Protein AF-A0A8H2WRU2-F1 (afdb_monomer_lite)

Radius of gyration: 31.78 Å; chains: 1; bounding box: 85×89×91 Å

Organism: NCBI:txid456999

InterPro domains:
  IPR026947 Ubinuclein middle domain [PF14075] (77-303)

Sequence (332 aa):
TPTPPGSHSAQSLPPISTPSNDPGFKPLSSFISDAPSPLDGNTSVGMKRQRTETNGSVETVTAPVGGKKPRKTLVDTEPFSPALEERLNGLHDEIKSYSWENKAKFPPNLKPRLTAVALEALKLGEYNENFFNYLPKIFPYNRFTMLKLTRRLMYKDHSEILKQRGDALLVELKQLVDQGLPDQERLHADAIKLWESKQSSAITKWQEEIQQAQGNHVPQEQLPPKPDLPAPAKRYKWNDAIKENVWQQVCLCNELAALANEAHGFDQNLAQKMSEQSLRKSLYQKIMGVFPEGWLTTNLISREGKSISEMKRKEKKHVDAGEGDDEDEGHA

Secondary structure (DSSP, 8-state):
-PPPPP------PPP---GGG-TT---GGGGTTS----------------------------------------PPPPPPPHHHHHHHHHHHHHHHHS--S-TTS--TTHHHHHHHHHHHHHHHT--SHHHHHHHHHHSSS-HHHHHHHHHHHHHHHHHHHHHHHHHHHHHHHHHHHHHHHHHHHHHHHHHHHHHHHHHHHHHHHHHHHHHHHHHTT--GGGSPPPP-PPPPPP-PPPPHHHHHHHHHHHHHHHHHHHHHHHHHHH-TTTS----HHHHHHHHHHHHHTTSPTTS--HHHHHHHHHHHHHHHHHHHHHHHHHSSS-S-----

Structure (mmCIF, N/CA/C/O backbone):
data_AF-A0A8H2WRU2-F1
#
_entry.id   AF-A0A8H2WRU2-F1
#
loop_
_atom_site.group_PDB
_atom_site.id
_atom_site.type_symbol
_atom_site.label_atom_id
_atom_site.label_alt_id
_atom_site.label_comp_id
_atom_site.label_asym_id
_atom_site.label_entity_id
_atom_site.label_seq_id
_a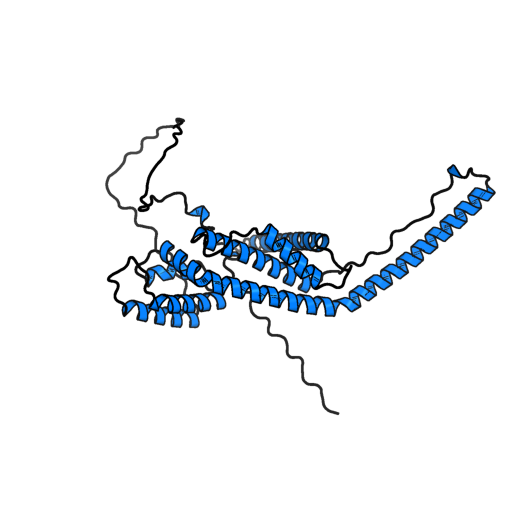tom_site.pdbx_PDB_ins_code
_atom_site.Cartn_x
_atom_site.Cartn_y
_atom_site.Cartn_z
_atom_site.occupancy
_atom_site.B_iso_or_equiv
_atom_site.auth_seq_id
_atom_site.auth_comp_id
_atom_site.auth_asym_id
_atom_site.auth_atom_id
_atom_site.pdbx_PDB_model_num
ATOM 1 N N . THR A 1 1 ? -8.166 -47.228 7.592 1.00 41.34 1 THR A N 1
ATOM 2 C CA . THR A 1 1 ? -7.781 -45.930 8.182 1.00 41.34 1 THR A CA 1
ATOM 3 C C . THR A 1 1 ? -6.623 -45.357 7.389 1.00 41.34 1 THR A C 1
ATOM 5 O O . THR A 1 1 ? -5.516 -45.855 7.545 1.00 41.34 1 THR A O 1
ATOM 8 N N . PRO A 1 2 ? -6.850 -44.391 6.483 1.00 37.84 2 PRO A N 1
ATOM 9 C CA . PRO A 1 2 ? -5.766 -43.694 5.808 1.00 37.84 2 PRO A CA 1
ATOM 10 C C . PRO A 1 2 ? -5.475 -42.342 6.479 1.00 37.84 2 PRO A C 1
ATOM 12 O O . PRO A 1 2 ? -6.379 -41.592 6.839 1.00 37.84 2 PRO A O 1
ATOM 15 N N . THR A 1 3 ? -4.185 -42.091 6.665 1.00 40.81 3 THR A N 1
ATOM 16 C CA . THR A 1 3 ? -3.521 -40.900 7.212 1.00 40.81 3 THR A CA 1
ATOM 17 C C . THR A 1 3 ? -3.780 -39.652 6.348 1.00 40.81 3 THR A C 1
ATOM 19 O O . THR A 1 3 ? -3.866 -39.793 5.126 1.00 40.81 3 THR A O 1
ATOM 22 N N . PRO A 1 4 ? -3.885 -38.433 6.919 1.00 41.41 4 PRO A N 1
ATOM 23 C CA . PRO A 1 4 ? -4.111 -37.223 6.129 1.00 41.41 4 PRO A CA 1
ATOM 24 C C . PRO A 1 4 ? -2.818 -36.743 5.441 1.00 41.41 4 PRO A C 1
ATOM 26 O O . PRO A 1 4 ? -1.731 -36.926 5.998 1.00 41.41 4 PRO A O 1
ATOM 29 N N . PRO A 1 5 ? -2.903 -36.104 4.257 1.00 39.81 5 PRO A N 1
ATOM 30 C CA . PRO A 1 5 ? -1.754 -35.474 3.624 1.00 39.81 5 PRO A CA 1
ATOM 31 C C . PRO A 1 5 ? -1.405 -34.157 4.327 1.00 39.81 5 PRO A C 1
ATOM 33 O O . PRO A 1 5 ? -2.274 -33.400 4.762 1.00 39.81 5 PRO A O 1
ATOM 36 N N . GLY A 1 6 ? -0.099 -33.931 4.455 1.00 31.45 6 GLY A N 1
ATOM 37 C CA . GLY A 1 6 ? 0.505 -32.838 5.200 1.00 31.45 6 GLY A CA 1
ATOM 38 C C . GLY A 1 6 ? 0.214 -31.448 4.638 1.00 31.45 6 GLY A C 1
ATOM 39 O O . GLY A 1 6 ? 0.071 -31.234 3.437 1.00 31.45 6 GLY A O 1
ATOM 40 N N . SER A 1 7 ? 0.172 -30.507 5.577 1.00 33.53 7 SER A N 1
ATOM 41 C CA . SER A 1 7 ? 0.155 -29.061 5.391 1.00 33.53 7 SER A CA 1
ATOM 42 C C . SER A 1 7 ? 1.243 -28.606 4.415 1.00 33.53 7 SER A C 1
ATOM 44 O O . SER A 1 7 ? 2.430 -28.634 4.740 1.00 33.53 7 SER A O 1
ATOM 46 N N . HIS A 1 8 ? 0.837 -28.134 3.238 1.00 32.53 8 HIS A N 1
ATOM 47 C CA . HIS A 1 8 ? 1.704 -27.338 2.380 1.00 32.53 8 HIS A CA 1
ATOM 48 C C . HIS A 1 8 ? 1.862 -25.954 3.011 1.00 32.53 8 HIS A C 1
ATOM 50 O O . HIS A 1 8 ? 0.956 -25.124 2.959 1.00 32.53 8 HIS A O 1
ATOM 56 N N . SER A 1 9 ? 3.019 -25.722 3.628 1.00 33.50 9 SER A N 1
ATOM 57 C CA . SER A 1 9 ? 3.469 -24.393 4.027 1.00 33.50 9 SER A CA 1
ATOM 58 C C . SER A 1 9 ? 3.467 -23.478 2.804 1.00 33.50 9 SER A C 1
ATOM 60 O O . SER A 1 9 ? 4.176 -23.735 1.829 1.00 33.50 9 SER A O 1
ATOM 62 N N . ALA A 1 10 ? 2.655 -22.424 2.853 1.00 31.70 10 ALA A N 1
ATOM 63 C CA . ALA A 1 10 ? 2.687 -21.343 1.883 1.00 31.70 10 ALA A CA 1
ATOM 64 C C . ALA A 1 10 ? 4.106 -20.757 1.857 1.00 31.70 10 ALA A C 1
ATOM 66 O O . ALA A 1 10 ? 4.595 -20.235 2.860 1.00 31.70 10 ALA A O 1
ATOM 67 N N . GLN A 1 11 ? 4.787 -20.894 0.720 1.00 31.22 11 GLN A N 1
ATOM 68 C CA . GLN A 1 11 ? 6.062 -20.233 0.485 1.00 31.22 11 GLN A CA 1
ATOM 69 C C . GLN A 1 11 ? 5.816 -18.723 0.487 1.00 31.22 11 GLN A C 1
ATOM 71 O O . GLN A 1 11 ? 5.161 -18.190 -0.407 1.00 31.22 11 GLN A O 1
ATOM 76 N N . SER A 1 12 ? 6.319 -18.045 1.518 1.00 31.12 12 SER A N 1
ATOM 77 C CA . SER A 1 12 ? 6.404 -16.589 1.548 1.00 31.12 12 SER A CA 1
ATOM 78 C C . SER A 1 12 ? 7.335 -16.146 0.426 1.00 31.12 12 SER A C 1
ATOM 80 O O . SER A 1 12 ? 8.534 -16.416 0.468 1.00 31.12 12 SER A O 1
ATOM 82 N N . LEU A 1 13 ? 6.784 -15.470 -0.580 1.00 33.00 13 LEU A N 1
ATOM 83 C CA . LEU A 1 13 ? 7.580 -14.735 -1.556 1.00 33.00 13 LEU A CA 1
ATOM 84 C C . LEU A 1 13 ? 8.375 -13.622 -0.841 1.00 33.00 13 LEU A C 1
ATOM 86 O O . LEU A 1 13 ? 7.881 -13.068 0.148 1.00 33.00 13 LEU A O 1
ATOM 90 N N . PRO A 1 14 ? 9.595 -13.300 -1.307 1.00 33.91 14 PRO A N 1
ATOM 91 C CA . PRO A 1 14 ? 10.396 -12.229 -0.727 1.00 33.91 14 PRO A CA 1
ATOM 92 C C . PRO A 1 14 ? 9.701 -10.865 -0.886 1.00 33.91 14 PRO A C 1
ATOM 94 O O . PRO A 1 14 ? 8.915 -10.675 -1.823 1.00 33.91 14 PRO A O 1
ATOM 97 N N . PRO A 1 15 ? 9.979 -9.896 0.008 1.00 40.34 15 PRO A N 1
ATOM 98 C CA . PRO A 1 15 ? 9.515 -8.527 -0.168 1.00 40.34 15 PRO A CA 1
ATOM 99 C C . PRO A 1 15 ? 10.042 -7.981 -1.498 1.00 40.34 15 PRO A C 1
ATOM 101 O O . PRO A 1 15 ? 11.222 -8.115 -1.808 1.00 40.34 15 PRO A O 1
ATOM 104 N N . ILE A 1 16 ? 9.160 -7.365 -2.289 1.00 38.09 16 ILE A N 1
ATOM 105 C CA . ILE A 1 16 ? 9.561 -6.622 -3.487 1.00 38.09 16 ILE A CA 1
ATOM 106 C C . ILE A 1 16 ? 10.513 -5.517 -3.015 1.00 38.09 16 ILE A C 1
ATOM 108 O O . ILE A 1 16 ? 10.101 -4.630 -2.263 1.00 38.09 16 ILE A O 1
ATOM 112 N N . SER A 1 17 ? 11.785 -5.578 -3.416 1.00 35.16 17 SER A N 1
ATOM 113 C CA . SER A 1 17 ? 12.734 -4.487 -3.191 1.00 35.16 17 SER A CA 1
ATOM 114 C C . SER A 1 17 ? 12.298 -3.298 -4.039 1.00 35.16 17 SER A C 1
ATOM 116 O O . SER A 1 17 ? 12.575 -3.212 -5.233 1.00 35.16 17 SER A O 1
ATOM 118 N N . THR A 1 18 ? 11.544 -2.398 -3.420 1.00 42.22 18 THR A N 1
ATOM 119 C CA . THR A 1 18 ? 11.108 -1.145 -4.036 1.00 42.22 18 THR A CA 1
ATOM 120 C C . THR A 1 18 ? 12.162 -0.061 -3.796 1.00 42.22 18 THR A C 1
ATOM 122 O O . THR A 1 18 ? 12.691 0.022 -2.681 1.00 42.22 18 THR A O 1
ATOM 125 N N . PRO A 1 19 ? 12.409 0.843 -4.759 1.00 41.00 19 PRO A N 1
ATOM 126 C CA . PRO A 1 19 ? 13.386 1.930 -4.638 1.00 41.00 19 PRO A CA 1
ATOM 127 C C . PRO A 1 19 ? 13.117 2.900 -3.472 1.00 41.00 19 PRO A C 1
ATOM 129 O O . PRO A 1 19 ? 13.990 3.677 -3.107 1.00 41.00 19 PRO A O 1
ATOM 132 N N . SER A 1 20 ? 11.929 2.860 -2.855 1.00 36.62 20 SER A N 1
ATOM 133 C CA . SER A 1 20 ? 11.589 3.695 -1.695 1.00 36.62 20 SER A CA 1
ATOM 134 C C . SER A 1 20 ? 12.215 3.233 -0.368 1.00 36.62 20 SER A C 1
ATOM 136 O O . SER A 1 20 ? 12.178 4.001 0.595 1.00 36.62 20 SER A O 1
ATOM 138 N N . ASN A 1 21 ? 12.752 2.011 -0.291 1.00 37.44 21 ASN A N 1
ATOM 139 C CA . ASN A 1 21 ? 13.417 1.487 0.911 1.00 37.44 21 ASN A CA 1
ATOM 140 C C . ASN A 1 21 ? 14.948 1.622 0.868 1.00 37.44 21 ASN A C 1
ATOM 142 O O . ASN A 1 21 ? 15.603 1.298 1.855 1.00 37.44 21 ASN A O 1
ATOM 146 N N . ASP A 1 22 ? 15.508 2.125 -0.235 1.00 38.97 22 ASP A N 1
ATOM 147 C CA . ASP A 1 22 ? 16.943 2.353 -0.385 1.00 38.97 22 ASP A CA 1
ATOM 148 C C . ASP A 1 22 ? 17.336 3.702 0.265 1.00 38.97 22 ASP A C 1
ATOM 150 O O . ASP A 1 22 ? 16.839 4.754 -0.160 1.00 38.97 22 ASP A O 1
ATOM 154 N N . PRO A 1 23 ? 18.206 3.718 1.297 1.00 35.00 23 PRO A N 1
ATOM 155 C CA . PRO A 1 23 ? 18.674 4.949 1.938 1.00 35.00 23 PRO A CA 1
ATOM 156 C C . PRO A 1 23 ? 19.433 5.894 0.983 1.00 35.00 23 PRO A C 1
ATOM 158 O O . PRO A 1 23 ? 19.606 7.070 1.311 1.00 35.00 23 PRO A O 1
ATOM 161 N N . GLY A 1 24 ? 19.844 5.423 -0.202 1.00 35.41 24 GLY A N 1
ATOM 162 C CA . GLY A 1 24 ? 20.491 6.211 -1.251 1.00 35.41 24 GLY A CA 1
ATOM 163 C C . GLY A 1 24 ? 19.548 6.883 -2.258 1.00 35.41 24 GLY A C 1
ATOM 164 O O . GLY A 1 24 ? 20.000 7.745 -3.015 1.00 35.41 24 GLY A O 1
ATOM 165 N N . PHE A 1 25 ? 18.251 6.550 -2.278 1.00 39.97 25 PHE A N 1
ATOM 166 C CA . PHE A 1 25 ? 17.338 7.011 -3.329 1.00 39.97 25 PHE A CA 1
ATOM 167 C C . PHE A 1 25 ? 16.958 8.489 -3.164 1.00 39.97 25 PHE A C 1
ATOM 169 O O . PHE A 1 25 ? 16.160 8.868 -2.300 1.00 39.97 25 PHE A O 1
ATOM 176 N N . LYS A 1 26 ? 17.508 9.356 -4.021 1.00 40.78 26 LYS A N 1
ATOM 177 C CA . LYS A 1 26 ? 17.207 10.796 -3.993 1.00 40.78 26 LYS A CA 1
ATOM 178 C C . LYS A 1 26 ? 16.063 11.146 -4.953 1.00 40.78 26 LYS A C 1
ATOM 180 O O . LYS A 1 26 ? 16.155 10.844 -6.146 1.00 40.78 26 LYS A O 1
ATOM 185 N N . PRO A 1 27 ? 15.003 11.841 -4.492 1.00 43.25 27 PRO A N 1
ATOM 186 C CA . PRO A 1 27 ? 13.984 12.368 -5.390 1.00 43.25 27 PRO A CA 1
ATOM 187 C C . PRO A 1 27 ? 14.602 13.400 -6.341 1.00 43.25 27 PRO A C 1
ATOM 189 O O . PRO A 1 27 ? 15.470 14.183 -5.955 1.00 43.25 27 PRO A O 1
ATOM 192 N N . LEU A 1 28 ? 14.118 13.438 -7.588 1.00 43.38 28 LEU A N 1
ATOM 193 C CA . LEU A 1 28 ? 14.655 14.272 -8.675 1.00 43.38 28 LEU A CA 1
ATOM 194 C C . LEU A 1 28 ? 14.755 15.775 -8.322 1.00 43.38 28 LEU A C 1
ATOM 196 O O . LEU A 1 28 ? 15.528 16.500 -8.946 1.00 43.38 28 LEU A O 1
ATOM 200 N N . SER A 1 29 ? 14.032 16.243 -7.295 1.00 39.12 29 SER A N 1
ATOM 201 C CA . SER A 1 29 ? 14.137 17.602 -6.747 1.00 39.12 29 SER A CA 1
ATOM 202 C C . SER A 1 29 ? 15.550 17.978 -6.286 1.00 39.12 29 SER A C 1
ATOM 204 O O . SER A 1 29 ? 15.860 19.164 -6.235 1.00 39.12 29 SER A O 1
ATOM 206 N N . SER A 1 30 ? 16.426 17.011 -5.988 1.00 35.41 30 SER A N 1
ATOM 207 C CA . SER A 1 30 ? 17.811 17.273 -5.576 1.00 35.41 30 SER A CA 1
ATOM 208 C C . SER A 1 30 ? 18.772 17.613 -6.724 1.00 35.41 30 SER A C 1
ATOM 210 O O . SER A 1 30 ? 19.907 17.991 -6.456 1.00 35.41 30 SER A O 1
ATOM 212 N N . PHE A 1 31 ? 18.360 17.462 -7.990 1.00 39.00 31 PHE A N 1
ATOM 213 C CA . PHE A 1 31 ? 19.236 17.629 -9.163 1.00 39.00 31 PHE A CA 1
ATOM 214 C C . PHE A 1 31 ? 18.946 18.884 -10.007 1.00 39.00 31 PHE A C 1
ATOM 216 O O . PHE A 1 31 ? 19.637 19.123 -10.993 1.00 39.00 31 PHE A O 1
ATOM 223 N N . ILE A 1 32 ? 17.944 19.695 -9.646 1.00 42.09 32 ILE A N 1
ATOM 224 C CA . ILE A 1 32 ? 17.440 20.796 -10.495 1.00 42.09 32 ILE A CA 1
ATOM 225 C C . ILE A 1 32 ? 18.298 22.081 -10.394 1.00 42.09 32 ILE A C 1
ATOM 227 O O . ILE A 1 32 ? 18.131 22.993 -11.196 1.00 42.09 32 ILE A O 1
ATOM 231 N N . SER A 1 33 ? 19.254 22.175 -9.464 1.00 34.00 33 SER A N 1
ATOM 232 C CA . SER A 1 33 ? 19.917 23.458 -9.172 1.00 34.00 33 SER A CA 1
ATOM 233 C C . SER A 1 33 ? 21.047 23.880 -10.120 1.00 34.00 33 SER A C 1
ATOM 235 O O . SER A 1 33 ? 21.547 24.987 -9.950 1.00 34.00 33 SER A O 1
ATOM 237 N N . ASP A 1 34 ? 21.480 23.065 -11.090 1.00 38.03 34 ASP A N 1
ATOM 238 C CA . ASP A 1 34 ? 22.679 23.421 -11.871 1.00 38.03 34 ASP A CA 1
ATOM 239 C C . ASP A 1 34 ? 22.766 22.721 -13.246 1.00 38.03 34 ASP A C 1
ATOM 241 O O . ASP A 1 34 ? 23.515 21.763 -13.432 1.00 38.03 34 ASP A O 1
ATOM 245 N N . ALA A 1 35 ? 21.970 23.158 -14.232 1.00 32.66 35 ALA A N 1
ATOM 246 C CA . ALA A 1 35 ? 22.251 22.906 -15.654 1.00 32.66 35 ALA A CA 1
ATOM 247 C C . ALA A 1 35 ? 21.436 23.832 -16.587 1.00 32.66 35 ALA A C 1
ATOM 249 O O . ALA A 1 35 ? 20.213 23.905 -16.453 1.00 32.66 35 ALA A O 1
ATOM 250 N N . PRO A 1 36 ? 22.065 24.494 -17.580 1.00 31.67 36 PRO A N 1
ATOM 251 C CA . PRO A 1 36 ? 21.365 25.248 -18.616 1.00 31.67 36 PRO A CA 1
ATOM 252 C C . PRO A 1 36 ? 20.870 24.326 -19.748 1.00 31.67 36 PRO A C 1
ATOM 254 O O . PRO A 1 36 ? 21.624 23.515 -20.290 1.00 31.67 36 PRO A O 1
ATOM 257 N N . SER A 1 37 ? 19.598 24.471 -20.123 1.00 35.22 37 SER A N 1
ATOM 258 C CA . SER A 1 37 ? 18.935 23.732 -21.210 1.00 35.22 37 SER A CA 1
ATOM 259 C C . SER A 1 37 ? 19.293 24.261 -22.606 1.00 35.22 37 SER A C 1
ATOM 261 O O . SER A 1 37 ? 19.370 25.477 -22.786 1.00 35.22 37 SER A O 1
ATOM 263 N N . PRO A 1 38 ? 19.348 23.394 -23.637 1.00 38.44 38 PRO A N 1
ATOM 264 C CA . PRO A 1 38 ? 19.052 23.794 -25.006 1.00 38.44 38 PRO A CA 1
ATOM 265 C C . PRO A 1 38 ? 17.780 23.110 -25.548 1.00 38.44 38 PRO A C 1
ATOM 267 O O . PRO A 1 38 ? 17.577 21.913 -25.363 1.00 38.44 38 PRO A O 1
ATOM 270 N N . LEU A 1 39 ? 17.007 23.915 -26.288 1.00 37.66 39 LEU A N 1
ATOM 271 C CA . LEU A 1 39 ? 15.772 23.659 -27.049 1.00 37.66 39 LEU A CA 1
ATOM 272 C C . LEU A 1 39 ? 14.456 23.501 -26.265 1.00 37.66 39 LEU A C 1
ATOM 274 O O . LEU A 1 39 ? 14.132 22.432 -25.769 1.00 37.66 39 LEU A O 1
ATOM 278 N N . ASP A 1 40 ? 13.650 24.567 -26.294 1.00 38.41 40 ASP A N 1
ATOM 279 C CA . ASP A 1 40 ? 12.467 24.613 -27.164 1.00 38.41 40 ASP A CA 1
ATOM 280 C C . ASP A 1 40 ? 12.238 26.059 -27.633 1.00 38.41 40 ASP A C 1
ATOM 282 O O . ASP A 1 40 ? 12.310 27.007 -26.850 1.00 38.41 40 ASP A O 1
ATOM 286 N N . GLY A 1 41 ? 12.019 26.241 -28.936 1.00 31.05 41 GLY A N 1
ATOM 287 C CA . GLY A 1 41 ? 11.655 27.521 -29.530 1.00 31.05 41 GLY A CA 1
ATOM 288 C C . GLY A 1 41 ? 10.181 27.530 -29.912 1.00 31.05 41 GLY A C 1
ATOM 289 O O . GLY A 1 41 ? 9.817 26.814 -30.836 1.00 31.05 41 GLY A O 1
ATOM 290 N N . ASN A 1 42 ? 9.368 28.362 -29.246 1.00 28.48 42 ASN A N 1
ATOM 291 C CA . ASN A 1 42 ? 8.414 29.262 -29.907 1.00 28.48 42 ASN A CA 1
ATOM 292 C C . ASN A 1 42 ? 7.847 30.327 -28.932 1.00 28.48 42 ASN A C 1
ATOM 294 O O . ASN A 1 42 ? 7.183 29.996 -27.956 1.00 28.48 42 ASN A O 1
ATOM 298 N N . THR A 1 43 ? 8.131 31.596 -29.254 1.00 30.86 43 THR A N 1
ATOM 299 C CA . THR A 1 43 ? 7.388 32.861 -29.012 1.00 30.86 43 THR A CA 1
ATOM 300 C C . THR A 1 43 ? 6.771 33.228 -27.643 1.00 30.86 43 THR A C 1
ATOM 302 O O . THR A 1 43 ? 5.749 32.680 -27.258 1.00 30.86 43 THR A O 1
ATOM 305 N N . SER A 1 44 ? 7.338 34.309 -27.057 1.00 29.27 44 SER A N 1
ATOM 306 C CA . SER A 1 44 ? 6.724 35.579 -26.559 1.00 29.27 44 SER A CA 1
ATOM 307 C C . SER A 1 44 ? 5.473 35.493 -25.654 1.00 29.27 44 SER A C 1
ATOM 309 O O . SER A 1 44 ? 4.492 34.873 -26.025 1.00 29.27 44 SER A O 1
ATOM 311 N N . VAL A 1 45 ? 5.369 36.131 -24.478 1.00 30.61 45 VAL A N 1
ATOM 312 C CA . VAL A 1 45 ? 5.538 37.569 -24.176 1.00 30.61 45 VAL A CA 1
ATOM 313 C C . VAL A 1 45 ? 5.891 37.745 -22.684 1.00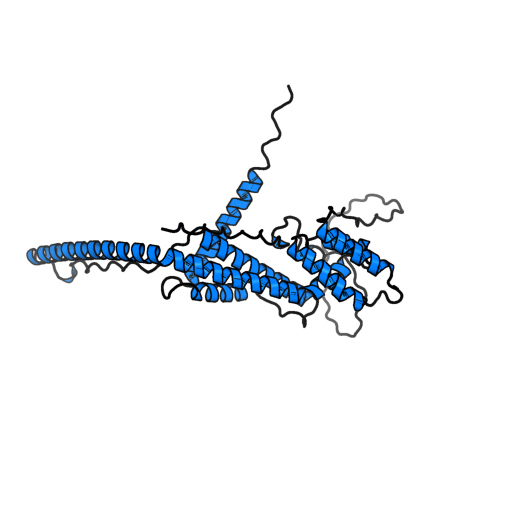 30.61 45 VAL A C 1
ATOM 315 O O . VAL A 1 45 ? 5.427 36.990 -21.834 1.00 30.61 45 VAL A O 1
ATOM 318 N N . GLY A 1 46 ? 6.740 38.728 -22.371 1.00 29.64 46 GLY A N 1
ATOM 319 C CA . GLY A 1 46 ? 7.418 38.868 -21.082 1.00 29.64 46 GLY A CA 1
ATOM 320 C C . GLY A 1 46 ? 6.610 39.363 -19.880 1.00 29.64 46 GLY A C 1
ATOM 321 O O . GLY A 1 46 ? 5.547 39.960 -19.997 1.00 29.64 46 GLY A O 1
ATOM 322 N N . MET A 1 47 ? 7.227 39.202 -18.706 1.00 32.28 47 MET A N 1
ATOM 323 C CA . MET A 1 47 ? 6.983 40.022 -17.523 1.00 32.28 47 MET A CA 1
ATOM 324 C C . MET A 1 47 ? 8.241 40.067 -16.641 1.00 32.28 47 MET A C 1
ATOM 326 O O . MET A 1 47 ? 8.850 39.063 -16.291 1.00 32.28 47 MET A O 1
ATOM 330 N N . LYS A 1 48 ? 8.635 41.306 -16.361 1.00 33.94 48 LYS A N 1
ATOM 331 C CA . LYS A 1 48 ? 9.827 41.826 -15.686 1.00 33.94 48 LYS A CA 1
ATOM 332 C C . LYS A 1 48 ? 9.731 41.622 -14.165 1.00 33.94 48 LYS A C 1
ATOM 334 O O . LYS A 1 48 ? 8.682 41.936 -13.616 1.00 33.94 48 LYS A O 1
ATOM 339 N N . ARG A 1 49 ? 10.813 41.193 -13.497 1.00 37.88 49 ARG A N 1
ATOM 340 C CA . ARG A 1 49 ? 11.124 41.391 -12.053 1.00 37.88 49 ARG A CA 1
ATOM 341 C C . ARG A 1 49 ? 12.615 41.076 -11.853 1.00 37.88 49 ARG A C 1
ATOM 343 O O . ARG A 1 49 ? 13.033 39.947 -12.054 1.00 37.88 49 ARG A O 1
ATOM 350 N N . GLN A 1 50 ? 13.482 42.084 -11.869 1.00 29.25 50 GLN A N 1
ATOM 351 C CA . GLN A 1 50 ? 13.877 42.966 -10.760 1.00 29.25 50 GLN A CA 1
ATOM 352 C C . GLN A 1 50 ? 14.859 42.280 -9.798 1.00 29.25 50 GLN A C 1
ATOM 354 O O . GLN A 1 50 ? 14.491 41.527 -8.906 1.00 29.25 50 GLN A O 1
ATOM 359 N N . ARG A 1 51 ? 16.130 42.598 -10.063 1.00 26.52 51 ARG A N 1
ATOM 360 C CA . ARG A 1 51 ? 17.324 42.423 -9.241 1.00 26.52 51 ARG A CA 1
ATOM 361 C C . ARG A 1 51 ? 17.134 43.124 -7.893 1.00 26.52 51 ARG A C 1
ATOM 363 O O . ARG A 1 51 ? 16.782 44.302 -7.876 1.00 26.52 51 ARG A O 1
ATOM 370 N N . THR A 1 52 ? 17.442 42.432 -6.804 1.00 30.12 52 THR A N 1
ATOM 371 C CA . THR A 1 52 ? 17.813 43.052 -5.528 1.00 30.12 52 THR A CA 1
ATOM 372 C C . THR A 1 52 ? 19.157 42.496 -5.100 1.00 30.12 52 THR A C 1
ATOM 374 O O . THR A 1 52 ? 19.354 41.289 -4.986 1.00 30.12 52 THR A O 1
ATOM 377 N N . GLU A 1 53 ? 20.078 43.433 -4.957 1.00 26.45 53 GLU A N 1
ATOM 378 C CA . GLU A 1 53 ? 21.436 43.307 -4.464 1.00 26.45 53 GLU A CA 1
ATOM 379 C C . GLU A 1 53 ? 21.403 43.145 -2.944 1.00 26.45 53 GLU A C 1
ATOM 381 O O . GLU A 1 53 ? 20.686 43.885 -2.276 1.00 26.45 53 GLU A O 1
ATOM 386 N N . THR A 1 54 ? 22.228 42.256 -2.396 1.00 27.36 54 THR A N 1
ATOM 387 C CA . THR A 1 54 ? 22.752 42.413 -1.034 1.00 27.36 54 THR A CA 1
ATOM 388 C C . THR A 1 54 ? 24.191 41.917 -0.985 1.00 27.36 54 THR A C 1
ATOM 390 O O . THR A 1 54 ? 24.480 40.766 -1.310 1.00 27.36 54 THR A O 1
ATOM 393 N N . ASN A 1 55 ? 25.062 42.852 -0.612 1.00 27.20 55 ASN A N 1
ATOM 394 C CA . ASN A 1 55 ? 26.502 42.749 -0.407 1.00 27.20 55 ASN A CA 1
ATOM 395 C C . ASN A 1 55 ? 26.892 41.720 0.662 1.00 27.20 55 ASN A C 1
ATOM 397 O O . ASN A 1 55 ? 26.179 41.549 1.648 1.00 27.20 55 ASN A O 1
ATOM 401 N N . GLY A 1 56 ? 28.092 41.149 0.522 1.00 27.23 56 GLY A N 1
ATOM 402 C CA . GLY A 1 56 ? 28.725 40.373 1.585 1.00 27.23 56 GLY A CA 1
ATOM 403 C C . GLY A 1 56 ? 30.083 39.784 1.210 1.00 27.23 56 GLY A C 1
ATOM 404 O O . GLY A 1 56 ? 30.169 38.602 0.918 1.00 27.23 56 GLY A O 1
ATOM 405 N N . SER A 1 57 ? 31.109 40.632 1.292 1.00 27.69 57 SER A N 1
ATOM 406 C CA . SER A 1 57 ? 32.507 40.316 1.627 1.00 27.69 57 SER A CA 1
ATOM 407 C C . SER A 1 57 ? 33.418 39.624 0.604 1.00 27.69 57 SER A C 1
ATOM 409 O O . SER A 1 57 ? 33.311 38.451 0.264 1.00 27.69 57 SER A O 1
ATOM 411 N N . VAL A 1 58 ? 34.393 40.435 0.196 1.00 26.58 58 VAL A N 1
ATOM 412 C CA . VAL A 1 58 ? 35.606 40.141 -0.558 1.00 26.58 58 VAL A CA 1
ATOM 413 C C . VAL A 1 58 ? 36.597 39.408 0.346 1.00 26.58 58 VAL A C 1
ATOM 415 O O . VAL A 1 58 ? 37.066 39.990 1.319 1.00 26.58 58 VAL A O 1
ATOM 418 N N . GLU A 1 59 ? 36.987 38.194 -0.030 1.00 26.48 59 GLU A N 1
ATOM 419 C CA . GLU A 1 59 ? 38.338 37.698 0.234 1.00 26.48 59 GLU A CA 1
ATOM 420 C C . GLU A 1 59 ? 38.963 37.217 -1.075 1.00 26.48 59 GLU A C 1
ATOM 422 O O . GLU A 1 59 ? 38.462 36.347 -1.788 1.00 26.48 59 GLU A O 1
ATOM 427 N N . THR A 1 60 ? 40.056 37.891 -1.404 1.00 25.47 60 THR A N 1
ATOM 428 C CA . THR A 1 60 ? 40.908 37.691 -2.564 1.00 25.47 60 THR A CA 1
ATOM 429 C C . THR A 1 60 ? 41.737 36.428 -2.369 1.00 25.47 60 THR A C 1
ATOM 431 O O . THR A 1 60 ? 42.658 36.422 -1.557 1.00 25.47 60 THR A O 1
ATOM 434 N N . VAL A 1 61 ? 41.484 35.389 -3.168 1.00 30.70 61 VAL A N 1
ATOM 435 C CA . VAL A 1 61 ? 42.483 34.348 -3.437 1.00 30.70 61 VAL A CA 1
ATOM 436 C C . VAL A 1 61 ? 42.636 34.192 -4.944 1.00 30.70 61 VAL A C 1
ATOM 438 O O . VAL A 1 61 ? 41.687 33.984 -5.698 1.00 30.70 61 VAL A O 1
ATOM 441 N N . THR A 1 62 ? 43.879 34.384 -5.350 1.00 29.33 62 THR A N 1
ATOM 442 C CA . THR A 1 62 ? 44.460 34.317 -6.682 1.00 29.33 62 THR A CA 1
ATOM 443 C C . THR A 1 62 ? 44.047 33.071 -7.468 1.00 29.33 62 THR A C 1
ATOM 445 O O . THR A 1 62 ? 44.154 31.938 -7.005 1.00 29.33 62 THR A O 1
ATOM 448 N N . ALA A 1 63 ? 43.630 33.283 -8.717 1.00 27.89 63 ALA A N 1
ATOM 449 C CA . ALA A 1 63 ? 43.516 32.223 -9.709 1.00 27.89 63 ALA A CA 1
ATOM 450 C C . ALA A 1 63 ? 44.908 31.785 -10.194 1.00 27.89 63 ALA A C 1
ATOM 452 O O . ALA A 1 63 ? 45.753 32.639 -10.473 1.00 27.89 63 ALA A O 1
ATOM 453 N N . PRO A 1 64 ? 45.089 30.483 -10.462 1.00 31.69 64 PRO A N 1
ATOM 454 C CA . PRO A 1 64 ? 45.829 30.074 -11.638 1.00 31.69 64 PRO A CA 1
ATOM 455 C C . PRO A 1 64 ? 44.930 29.276 -12.594 1.00 31.69 64 PRO A C 1
ATOM 457 O O . PRO A 1 64 ? 44.276 28.295 -12.250 1.00 31.69 64 PRO A O 1
ATOM 460 N N . VAL A 1 65 ? 44.888 29.801 -13.814 1.00 32.19 65 VAL A N 1
ATOM 461 C CA . VAL A 1 65 ? 44.832 29.139 -15.122 1.00 32.19 65 VAL A CA 1
ATOM 462 C C . VAL A 1 65 ? 44.678 27.607 -15.129 1.00 32.19 65 VAL A C 1
ATOM 464 O O . VAL A 1 65 ? 45.549 26.872 -14.683 1.00 32.19 65 VAL A O 1
ATOM 467 N N . GLY A 1 66 ? 43.636 27.151 -15.835 1.00 39.84 66 GLY A N 1
ATOM 468 C CA . GLY A 1 66 ? 43.721 25.972 -16.703 1.00 39.84 66 GLY A CA 1
ATOM 469 C C . GLY A 1 66 ? 43.650 24.602 -16.030 1.00 39.84 66 GLY A C 1
ATOM 470 O O . GLY A 1 66 ? 44.643 23.894 -15.942 1.00 39.84 66 GLY A O 1
ATOM 471 N N . GLY A 1 67 ? 42.440 24.152 -15.698 1.00 31.05 67 GLY A N 1
ATOM 472 C CA . GLY A 1 67 ? 42.187 22.752 -15.361 1.00 31.05 67 GLY A CA 1
ATOM 473 C C . GLY A 1 67 ? 40.721 22.405 -15.566 1.00 31.05 67 GLY A C 1
ATOM 474 O O . GLY A 1 67 ? 39.861 22.831 -14.799 1.00 31.05 67 GLY A O 1
ATOM 475 N N . LYS A 1 68 ? 40.411 21.646 -16.623 1.00 37.31 68 LYS A N 1
ATOM 476 C CA . LYS A 1 68 ? 39.088 21.039 -16.804 1.00 37.31 68 LYS A CA 1
ATOM 477 C C . LYS A 1 68 ? 38.811 20.179 -15.570 1.00 37.31 68 LYS A C 1
ATOM 479 O O . LYS A 1 68 ? 39.483 19.170 -15.380 1.00 37.31 68 LYS A O 1
ATOM 484 N N . LYS A 1 69 ? 37.840 20.571 -14.739 1.00 36.94 69 LYS A N 1
ATOM 485 C CA . LYS A 1 69 ? 37.352 19.716 -13.650 1.00 36.94 69 LYS A CA 1
ATOM 486 C C . LYS A 1 69 ? 36.941 18.372 -14.275 1.00 36.94 69 LYS A C 1
ATOM 488 O O . LYS A 1 69 ? 36.104 18.389 -15.184 1.00 36.94 69 LYS A O 1
ATOM 493 N N . PRO A 1 70 ? 37.523 17.230 -13.869 1.00 41.00 70 PRO A N 1
ATOM 494 C CA . PRO A 1 70 ? 37.087 15.940 -14.376 1.00 41.00 70 PRO A CA 1
ATOM 495 C C . PRO A 1 70 ? 35.613 15.765 -14.007 1.00 41.00 70 PRO A C 1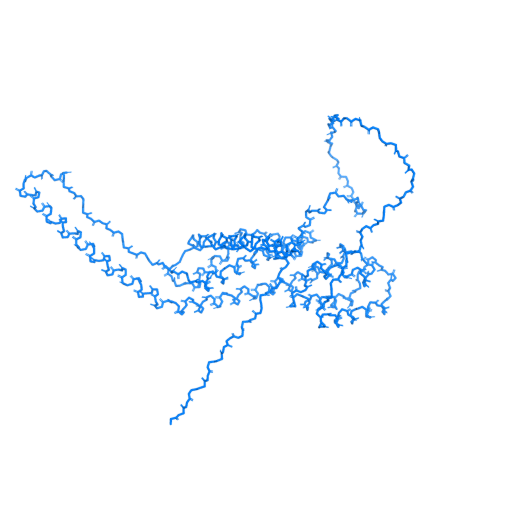
ATOM 497 O O . PRO A 1 70 ? 35.218 15.995 -12.861 1.00 41.00 70 PRO A O 1
ATOM 500 N N . ARG A 1 71 ? 34.774 15.409 -14.988 1.00 45.31 71 ARG A N 1
ATOM 501 C CA . ARG A 1 71 ? 33.391 15.011 -14.711 1.00 45.31 71 ARG A CA 1
ATOM 502 C C . ARG A 1 71 ? 33.442 13.844 -13.728 1.00 45.31 71 ARG A C 1
ATOM 504 O O . ARG A 1 71 ? 33.911 12.767 -14.082 1.00 45.31 71 ARG A O 1
ATOM 511 N N . LYS A 1 72 ? 32.947 14.054 -12.510 1.00 53.81 72 LYS A N 1
ATOM 512 C CA . LYS A 1 72 ? 32.606 12.976 -11.579 1.00 53.81 72 LYS A CA 1
ATOM 513 C C . LYS A 1 72 ? 31.425 12.200 -12.170 1.00 53.81 72 LYS A C 1
ATOM 515 O O . LYS A 1 72 ? 30.282 12.521 -11.874 1.00 53.81 72 LYS A O 1
ATOM 520 N N . THR A 1 73 ? 31.670 11.258 -13.078 1.00 50.59 73 THR A N 1
ATOM 521 C CA . THR A 1 73 ? 30.602 10.444 -13.688 1.00 50.59 73 THR A CA 1
ATOM 522 C C . THR A 1 73 ? 31.064 9.024 -13.995 1.00 50.59 73 THR A C 1
ATOM 524 O O . THR A 1 73 ? 30.879 8.544 -15.109 1.00 50.59 73 THR A O 1
ATOM 527 N N . LEU A 1 74 ? 31.658 8.338 -13.028 1.00 50.31 74 LEU A N 1
ATOM 528 C CA . LEU A 1 74 ? 31.584 6.883 -13.004 1.00 50.31 74 LEU A CA 1
ATOM 529 C C . LEU A 1 74 ? 31.328 6.498 -11.550 1.00 50.31 74 LEU A C 1
ATOM 531 O O . LEU A 1 74 ? 32.225 6.562 -10.721 1.00 50.31 74 LEU A O 1
ATOM 535 N N . VAL A 1 75 ? 30.062 6.250 -11.229 1.00 57.41 75 VAL A N 1
ATOM 536 C CA . VAL A 1 75 ? 29.723 5.526 -10.006 1.00 57.41 75 VAL A CA 1
ATOM 537 C C . VAL A 1 75 ? 30.026 4.065 -10.324 1.00 57.41 75 VAL A C 1
ATOM 539 O O . VAL A 1 75 ? 29.599 3.575 -11.380 1.00 57.41 75 VAL A O 1
ATOM 542 N N . ASP A 1 76 ? 30.819 3.412 -9.479 1.00 58.84 76 ASP A N 1
ATOM 543 C CA . ASP A 1 76 ? 31.083 1.983 -9.609 1.00 58.84 76 ASP A CA 1
ATOM 544 C C . ASP A 1 76 ? 29.753 1.230 -9.555 1.00 58.84 76 ASP A C 1
ATOM 546 O O . ASP A 1 76 ? 28.883 1.529 -8.739 1.00 58.84 76 ASP A O 1
ATOM 550 N N . THR A 1 77 ? 29.549 0.334 -10.519 1.00 70.56 77 THR A N 1
ATOM 551 C CA . THR A 1 77 ? 28.330 -0.475 -10.578 1.00 70.56 77 THR A CA 1
ATOM 552 C C . THR A 1 77 ? 28.608 -1.779 -9.867 1.00 70.56 77 THR A C 1
ATOM 554 O O . THR A 1 77 ? 29.525 -2.493 -10.274 1.00 70.56 77 THR A O 1
ATOM 557 N N . GLU A 1 78 ? 27.825 -2.074 -8.839 1.00 77.81 78 GLU A N 1
ATOM 558 C CA . GLU A 1 78 ? 27.864 -3.362 -8.155 1.00 77.81 78 GLU A CA 1
ATOM 559 C C . GLU A 1 78 ? 27.464 -4.488 -9.120 1.00 77.81 78 GLU A C 1
ATOM 561 O O . GLU A 1 78 ? 26.687 -4.242 -10.056 1.00 77.81 78 GLU A O 1
ATOM 566 N N . PRO A 1 79 ? 28.001 -5.707 -8.931 1.00 81.56 79 PRO A N 1
ATOM 567 C CA . PRO A 1 79 ? 27.625 -6.852 -9.748 1.00 81.56 79 PRO A CA 1
ATOM 568 C C . PRO A 1 79 ? 26.124 -7.136 -9.610 1.00 81.56 79 PRO A C 1
ATOM 570 O O . PRO A 1 79 ? 25.573 -7.107 -8.512 1.00 81.56 79 PRO A O 1
ATOM 573 N N . PHE A 1 80 ? 25.470 -7.397 -10.741 1.00 87.31 80 PHE A N 1
ATOM 574 C CA . PHE A 1 80 ? 24.071 -7.819 -10.778 1.00 87.31 80 PHE A CA 1
ATOM 575 C C . PHE A 1 80 ? 23.964 -9.325 -10.534 1.00 87.31 80 PHE A C 1
ATOM 577 O O . PHE A 1 80 ? 24.936 -10.066 -10.695 1.00 87.31 80 PHE A O 1
ATOM 584 N N . SER A 1 81 ? 22.768 -9.800 -10.197 1.00 87.00 81 SER A N 1
ATOM 585 C CA . SER A 1 81 ? 22.478 -11.230 -10.177 1.00 87.00 81 SER A CA 1
ATOM 586 C C . SER A 1 81 ? 22.839 -11.900 -11.518 1.00 87.00 81 SER A C 1
ATOM 588 O O . SER A 1 81 ? 22.642 -11.299 -12.580 1.00 87.00 81 SER A O 1
ATOM 590 N N . PRO A 1 82 ? 23.290 -13.172 -11.517 1.00 89.12 82 PRO A N 1
ATOM 591 C CA . PRO A 1 82 ? 23.674 -13.869 -12.750 1.00 89.12 82 PRO A CA 1
ATOM 592 C C . PRO A 1 82 ? 22.563 -13.882 -13.812 1.00 89.12 82 PRO A C 1
ATOM 594 O O . PRO A 1 82 ? 22.828 -13.760 -15.007 1.00 89.12 82 PRO A O 1
ATOM 597 N N . ALA A 1 83 ? 21.305 -13.978 -13.367 1.00 87.88 83 ALA A N 1
ATOM 598 C CA . ALA A 1 83 ? 20.133 -13.956 -14.235 1.00 87.88 83 ALA A CA 1
ATOM 599 C C . ALA A 1 83 ? 19.928 -12.592 -14.919 1.00 87.88 83 ALA A C 1
ATOM 601 O O . ALA A 1 83 ? 19.611 -12.542 -16.111 1.00 87.88 83 ALA A O 1
ATOM 602 N N . LEU A 1 84 ? 20.118 -11.478 -14.198 1.00 90.19 84 LEU A N 1
ATOM 603 C CA . LEU A 1 84 ? 20.017 -10.146 -14.794 1.00 90.19 84 LEU A CA 1
ATOM 604 C C . LEU A 1 84 ? 21.229 -9.833 -15.677 1.00 90.19 84 LEU A C 1
ATOM 606 O O . LEU A 1 84 ? 21.071 -9.235 -16.742 1.00 90.19 84 LEU A O 1
ATOM 610 N N . GLU A 1 85 ? 22.423 -10.264 -15.276 1.00 89.62 85 GLU A N 1
ATOM 611 C CA . GLU A 1 85 ? 23.654 -10.048 -16.034 1.00 89.62 85 GLU A CA 1
ATOM 612 C C . GLU A 1 85 ? 23.602 -10.727 -17.411 1.00 89.62 85 GLU A C 1
ATOM 614 O O . GLU A 1 85 ? 23.925 -10.098 -18.418 1.00 89.62 85 GLU A O 1
ATOM 619 N N . GLU A 1 86 ? 23.090 -11.959 -17.502 1.00 90.75 86 GLU A N 1
ATOM 620 C CA . GLU A 1 86 ? 22.857 -12.639 -18.784 1.00 90.75 86 GLU A CA 1
ATOM 621 C C . GLU A 1 86 ? 21.936 -11.816 -19.703 1.00 90.75 86 GLU A C 1
ATOM 623 O O . GLU A 1 86 ? 22.203 -11.620 -20.896 1.00 90.75 86 GLU A O 1
ATOM 628 N N . ARG A 1 87 ? 20.852 -11.270 -19.141 1.00 90.31 87 ARG A N 1
ATOM 629 C CA . ARG A 1 87 ? 19.887 -10.447 -19.879 1.00 90.31 87 ARG A CA 1
ATOM 630 C C . ARG A 1 87 ? 20.491 -9.121 -20.338 1.00 90.31 87 ARG A C 1
ATOM 632 O O . ARG A 1 87 ? 20.212 -8.703 -21.469 1.00 90.31 87 ARG A O 1
ATOM 639 N N . LEU A 1 88 ? 21.307 -8.488 -19.493 1.00 90.38 88 LEU A N 1
ATOM 640 C CA . LEU A 1 88 ? 22.043 -7.260 -19.796 1.00 90.38 88 LEU A CA 1
ATOM 641 C C . LEU A 1 88 ? 23.114 -7.492 -20.864 1.00 90.38 88 LEU A C 1
ATOM 643 O O . LEU A 1 88 ? 23.221 -6.681 -21.782 1.00 90.38 88 LEU A O 1
ATOM 647 N N . ASN A 1 89 ? 23.832 -8.613 -20.811 1.00 88.94 89 ASN A N 1
ATOM 648 C CA . ASN A 1 89 ? 24.816 -8.996 -21.823 1.00 88.94 89 ASN A CA 1
ATOM 649 C C . ASN A 1 89 ? 24.155 -9.212 -23.187 1.00 88.94 89 ASN A C 1
ATOM 651 O O . ASN A 1 89 ? 24.600 -8.645 -24.182 1.00 88.94 89 ASN A O 1
ATOM 655 N N . GLY A 1 90 ? 23.019 -9.915 -23.224 1.00 88.25 90 GLY A N 1
ATOM 656 C CA . GLY A 1 90 ? 22.246 -10.061 -24.458 1.00 88.25 90 GLY A CA 1
ATOM 657 C C . GLY A 1 90 ? 21.769 -8.717 -25.026 1.00 88.25 90 GLY A C 1
ATOM 658 O O . GLY A 1 90 ? 21.845 -8.490 -26.230 1.00 88.25 90 GLY A O 1
ATOM 659 N N . LEU A 1 91 ? 21.323 -7.789 -24.169 1.00 90.06 91 LEU A N 1
ATOM 660 C CA . LEU A 1 91 ? 20.972 -6.429 -24.595 1.00 90.06 91 LEU A CA 1
ATOM 661 C C . LEU A 1 91 ? 22.201 -5.659 -25.110 1.00 90.06 91 LEU A C 1
ATOM 663 O O . LEU A 1 91 ? 22.105 -4.937 -26.101 1.00 90.06 91 LEU A O 1
ATOM 667 N N . HIS A 1 92 ? 23.352 -5.810 -24.461 1.00 90.31 92 HIS A N 1
ATOM 668 C CA . HIS A 1 92 ? 24.599 -5.170 -24.863 1.00 90.31 92 HIS A CA 1
ATOM 669 C C . HIS A 1 92 ? 25.068 -5.641 -26.245 1.00 90.31 92 HIS A C 1
ATOM 671 O O . HIS A 1 92 ? 25.467 -4.815 -27.067 1.00 90.31 92 HIS A O 1
ATOM 677 N N . ASP A 1 93 ? 24.966 -6.934 -26.544 1.00 88.62 93 ASP A N 1
ATOM 678 C CA . ASP A 1 93 ? 25.341 -7.469 -27.854 1.00 88.62 93 ASP A CA 1
ATOM 679 C C . ASP A 1 93 ? 24.386 -7.008 -28.964 1.00 88.62 93 ASP A C 1
ATOM 681 O O . ASP A 1 93 ? 24.834 -6.612 -30.044 1.00 88.62 93 ASP A O 1
ATOM 685 N N . GLU A 1 94 ? 23.083 -6.931 -28.678 1.00 87.00 94 GLU A N 1
ATOM 686 C CA . GLU A 1 94 ? 22.106 -6.329 -29.594 1.00 87.00 94 GLU A CA 1
ATOM 687 C C . GLU A 1 94 ? 22.430 -4.850 -29.876 1.00 87.00 94 GLU A C 1
ATOM 689 O O . GLU A 1 94 ? 22.376 -4.414 -31.028 1.00 87.00 94 GLU A O 1
ATOM 694 N N . ILE A 1 95 ? 22.840 -4.080 -28.863 1.00 88.88 95 ILE A N 1
ATOM 695 C CA . ILE A 1 95 ? 23.241 -2.672 -29.020 1.00 88.88 95 ILE A CA 1
ATOM 696 C C . ILE A 1 95 ? 24.488 -2.523 -29.902 1.00 88.88 95 ILE A C 1
ATOM 698 O O . ILE A 1 95 ? 24.523 -1.620 -30.745 1.00 88.88 95 ILE A O 1
ATOM 702 N N . LYS A 1 96 ? 25.497 -3.392 -29.740 1.00 86.56 96 LYS A N 1
ATOM 703 C CA . LYS A 1 96 ? 26.714 -3.381 -30.575 1.00 86.56 96 LYS A CA 1
ATOM 704 C C . LYS A 1 96 ? 26.403 -3.642 -32.045 1.00 86.56 96 LYS A C 1
ATOM 706 O O . LYS A 1 96 ? 27.051 -3.068 -32.914 1.00 86.56 96 LYS A O 1
ATOM 711 N N . SER A 1 97 ? 25.423 -4.503 -32.316 1.00 84.31 97 SER A N 1
ATOM 712 C CA . SER A 1 97 ? 25.006 -4.838 -33.681 1.00 84.31 97 SER A CA 1
ATOM 713 C C . SER A 1 97 ? 24.201 -3.726 -34.373 1.00 84.31 97 SER A C 1
ATOM 715 O O . SER A 1 97 ? 24.000 -3.773 -35.586 1.00 84.31 97 SER A O 1
ATOM 717 N N . TYR A 1 98 ? 23.729 -2.723 -33.624 1.00 84.19 98 TYR A N 1
ATOM 718 C CA . TYR A 1 98 ? 22.806 -1.708 -34.122 1.00 84.19 98 TYR A CA 1
ATOM 719 C C . TYR A 1 98 ? 23.518 -0.465 -34.691 1.00 84.19 98 TYR A C 1
ATOM 721 O O . TYR A 1 98 ? 24.482 0.040 -34.115 1.00 84.19 98 TYR A O 1
ATOM 729 N N . SER A 1 99 ? 23.001 0.086 -35.799 1.00 81.81 99 SER A N 1
ATOM 730 C CA . SER A 1 99 ? 23.524 1.323 -36.403 1.00 81.81 99 SER A CA 1
ATOM 731 C C . SER A 1 99 ? 23.012 2.582 -35.691 1.00 81.81 99 SER A C 1
ATOM 733 O O . SER A 1 99 ? 21.813 2.853 -35.636 1.00 81.81 99 SER A O 1
ATOM 735 N N . TRP A 1 100 ? 23.933 3.406 -35.188 1.00 82.38 100 TRP A N 1
ATOM 736 C CA . TRP A 1 100 ? 23.645 4.624 -34.417 1.00 82.38 100 TRP A CA 1
ATOM 737 C C . TRP A 1 100 ? 23.691 5.917 -35.249 1.00 82.38 100 TRP A C 1
ATOM 739 O O . TRP A 1 100 ? 24.089 6.966 -34.739 1.00 82.38 10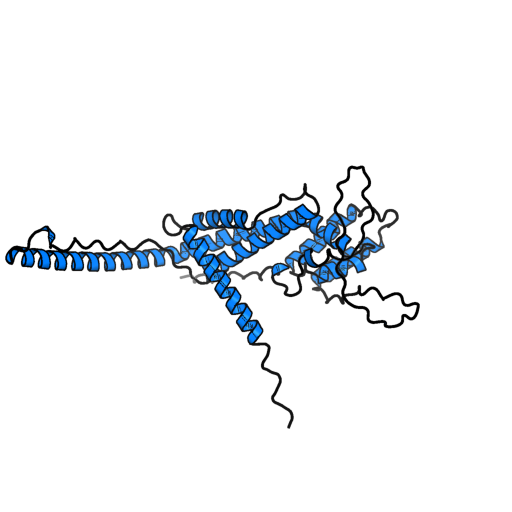0 TRP A O 1
ATOM 749 N N . GLU A 1 101 ? 23.288 5.866 -36.520 1.00 77.19 101 GLU A N 1
ATOM 750 C CA . GLU A 1 101 ? 23.276 7.037 -37.417 1.00 77.19 101 GLU A CA 1
ATOM 751 C C . GLU A 1 101 ? 22.381 8.171 -36.899 1.00 77.19 101 GLU A C 1
ATOM 753 O O . GLU A 1 101 ? 22.781 9.334 -36.891 1.00 77.19 101 GLU A O 1
ATOM 758 N N . ASN A 1 102 ? 21.190 7.841 -36.385 1.00 79.44 102 ASN A N 1
ATOM 759 C CA . ASN A 1 102 ? 20.277 8.819 -35.798 1.00 79.44 102 ASN A CA 1
ATOM 760 C C . ASN A 1 102 ? 20.193 8.676 -34.276 1.00 79.44 102 ASN A C 1
ATOM 762 O O . ASN A 1 102 ? 19.237 8.126 -33.731 1.00 79.44 102 ASN A O 1
ATOM 766 N N . LYS A 1 103 ? 21.178 9.239 -33.572 1.00 77.81 103 LYS A N 1
ATOM 767 C CA . LYS A 1 103 ? 21.205 9.242 -32.099 1.00 77.81 103 LYS A CA 1
ATOM 768 C C . LYS A 1 103 ? 20.053 10.033 -31.474 1.00 77.81 103 LYS A C 1
ATOM 770 O O . LYS A 1 103 ? 19.738 9.802 -30.314 1.00 77.81 103 LYS A O 1
ATOM 775 N N . ALA A 1 104 ? 19.397 10.934 -32.210 1.00 78.75 104 ALA A N 1
ATOM 776 C CA . ALA A 1 104 ? 18.311 11.753 -31.671 1.00 78.75 104 ALA A CA 1
ATOM 777 C C . ALA A 1 104 ? 17.030 10.949 -31.379 1.00 78.75 104 ALA A C 1
ATOM 779 O O . ALA A 1 104 ? 16.197 11.395 -30.591 1.00 78.75 104 ALA A O 1
ATOM 780 N N . LYS A 1 105 ? 16.859 9.765 -31.987 1.00 82.00 105 LYS A N 1
ATOM 781 C CA . LYS A 1 105 ? 15.685 8.908 -31.781 1.00 82.00 105 LYS A CA 1
ATOM 782 C C . LYS A 1 105 ? 16.104 7.543 -31.255 1.00 82.00 105 LYS A C 1
ATOM 784 O O . LYS A 1 105 ? 16.934 6.871 -31.853 1.00 82.00 105 LYS A O 1
ATOM 789 N N . PHE A 1 106 ? 15.483 7.117 -30.156 1.00 85.50 106 PHE A N 1
ATOM 790 C CA . PHE A 1 106 ? 15.758 5.796 -29.602 1.00 85.50 106 PHE A CA 1
ATOM 791 C C . PHE A 1 106 ? 15.213 4.686 -30.524 1.00 85.50 106 PHE A C 1
ATOM 793 O O . PHE A 1 106 ? 14.036 4.766 -30.911 1.00 85.50 106 PHE A O 1
ATOM 800 N N . PRO A 1 107 ? 16.010 3.646 -30.833 1.00 86.25 107 PRO A N 1
ATOM 801 C CA . PRO A 1 107 ? 15.622 2.571 -31.745 1.00 86.25 107 PRO A CA 1
ATOM 802 C C . PRO A 1 107 ? 14.332 1.850 -31.325 1.00 86.25 107 PRO A C 1
ATOM 804 O O . PRO A 1 107 ? 14.224 1.414 -30.177 1.00 86.25 107 PRO A O 1
ATOM 807 N N . PRO A 1 108 ? 13.329 1.704 -32.213 1.00 86.06 108 PRO A N 1
ATOM 808 C CA . PRO A 1 108 ? 12.043 1.108 -31.850 1.00 86.06 108 PRO A CA 1
ATOM 809 C C . PRO A 1 108 ? 12.147 -0.384 -31.502 1.00 86.06 108 PRO A C 1
ATOM 811 O O . PRO A 1 108 ? 11.418 -0.841 -30.630 1.00 86.06 108 PRO A O 1
ATOM 814 N N . ASN A 1 109 ? 13.072 -1.117 -32.123 1.00 87.06 109 ASN A N 1
ATOM 815 C CA . ASN A 1 109 ? 13.350 -2.536 -31.874 1.00 87.06 109 ASN A CA 1
ATOM 816 C C . ASN A 1 109 ? 14.034 -2.795 -30.521 1.00 87.06 109 ASN A C 1
ATOM 818 O O . ASN A 1 109 ? 13.797 -3.835 -29.917 1.00 87.06 109 ASN A O 1
ATOM 822 N N . LEU A 1 110 ? 14.832 -1.848 -30.015 1.00 89.00 110 LEU A N 1
ATOM 823 C CA . LEU A 1 110 ? 15.485 -1.980 -28.707 1.00 89.00 110 LEU A CA 1
ATOM 824 C C . LEU A 1 110 ? 14.551 -1.629 -27.542 1.00 89.00 110 LEU A C 1
ATOM 826 O O . LEU A 1 110 ? 14.848 -1.986 -26.404 1.00 89.00 110 LEU A O 1
ATOM 830 N N . LYS A 1 111 ? 13.416 -0.948 -27.786 1.00 89.81 111 LYS A N 1
ATOM 831 C CA . LYS A 1 111 ? 12.468 -0.595 -26.710 1.00 89.81 111 LYS A CA 1
ATOM 832 C C . LYS A 1 111 ? 11.887 -1.842 -26.035 1.00 89.81 111 LYS A C 1
ATOM 834 O O . LYS A 1 111 ? 12.019 -1.919 -24.819 1.00 89.81 111 LYS A O 1
ATOM 839 N N . PRO A 1 112 ? 11.316 -2.829 -26.760 1.00 91.38 112 PRO A N 1
ATOM 840 C CA . PRO A 1 112 ? 10.829 -4.059 -26.138 1.00 91.38 112 PRO A CA 1
ATOM 841 C C . PRO A 1 112 ? 11.916 -4.811 -25.366 1.00 91.38 112 PRO A C 1
ATOM 843 O O . PRO A 1 112 ? 11.642 -5.322 -24.284 1.00 91.38 112 PRO A O 1
ATOM 846 N N . ARG A 1 113 ? 13.157 -4.842 -25.877 1.00 90.94 113 ARG A N 1
ATOM 847 C CA . ARG A 1 113 ? 14.270 -5.508 -25.191 1.00 90.94 113 ARG A CA 1
ATOM 848 C C . ARG A 1 113 ? 14.627 -4.804 -23.884 1.00 90.94 113 ARG A C 1
ATOM 850 O O . ARG A 1 113 ? 14.719 -5.460 -22.853 1.00 90.94 113 ARG A O 1
ATOM 857 N N . LEU A 1 114 ? 14.773 -3.480 -23.912 1.00 93.00 114 LEU A N 1
ATOM 858 C CA . LEU A 1 114 ? 15.044 -2.675 -22.720 1.00 93.00 114 LEU A CA 1
ATOM 859 C C . LEU A 1 114 ? 13.928 -2.824 -21.675 1.00 93.00 114 LEU A C 1
ATOM 861 O O . LEU A 1 114 ? 14.219 -3.024 -20.500 1.00 93.00 114 LEU A O 1
ATOM 865 N N . THR A 1 115 ? 12.667 -2.778 -22.110 1.00 93.25 115 THR A N 1
ATOM 866 C CA . THR A 1 115 ? 11.478 -3.042 -21.285 1.00 93.25 115 THR A CA 1
ATOM 867 C C . THR A 1 115 ? 11.561 -4.422 -20.625 1.00 93.25 115 THR A C 1
ATOM 869 O O . THR A 1 115 ? 11.392 -4.522 -19.416 1.00 93.25 115 THR A O 1
ATOM 872 N N . ALA A 1 116 ? 11.879 -5.482 -21.375 1.00 92.44 116 ALA A N 1
ATOM 873 C CA . ALA A 1 116 ? 11.970 -6.837 -20.830 1.00 92.44 116 ALA A CA 1
ATOM 874 C C . ALA A 1 116 ? 13.081 -6.985 -19.776 1.00 92.44 116 ALA A C 1
ATOM 876 O O . ALA A 1 116 ? 12.858 -7.592 -18.733 1.00 92.44 116 ALA A O 1
ATOM 877 N N . VAL A 1 117 ? 14.259 -6.402 -20.021 1.00 93.88 117 VAL A N 1
ATOM 878 C CA . VAL A 1 117 ? 15.370 -6.414 -19.053 1.00 93.88 117 VAL A CA 1
ATOM 879 C C . VAL A 1 117 ? 15.013 -5.615 -17.796 1.00 93.88 117 VAL A C 1
ATOM 881 O O . VAL A 1 117 ? 15.280 -6.061 -16.686 1.00 93.88 117 VAL A O 1
ATOM 884 N N . ALA A 1 118 ? 14.367 -4.459 -17.956 1.00 94.00 118 ALA A N 1
ATOM 885 C CA . ALA A 1 118 ? 13.922 -3.638 -16.836 1.00 94.00 118 ALA A CA 1
ATOM 886 C C . ALA A 1 118 ? 12.833 -4.326 -15.990 1.00 94.00 118 ALA A C 1
ATOM 888 O O . ALA A 1 118 ? 12.848 -4.195 -14.769 1.00 94.00 118 ALA A O 1
ATOM 889 N N . LEU A 1 119 ? 11.929 -5.097 -16.609 1.00 92.94 119 LEU A N 1
ATOM 890 C CA . LEU A 1 119 ? 10.960 -5.927 -15.885 1.00 92.94 119 LEU A CA 1
ATOM 891 C C . LEU A 1 119 ? 11.636 -7.031 -15.079 1.00 92.94 119 LEU A C 1
ATOM 893 O O . LEU A 1 119 ? 11.212 -7.313 -13.962 1.00 92.94 119 LEU A O 1
ATOM 897 N N . GLU A 1 120 ? 12.672 -7.657 -15.631 1.00 91.94 120 GLU A N 1
ATOM 898 C CA . GLU A 1 120 ? 13.429 -8.678 -14.911 1.00 91.94 120 GLU A CA 1
ATOM 899 C C . GLU A 1 120 ? 14.172 -8.070 -13.717 1.00 91.94 120 GLU A C 1
ATOM 901 O O . GLU A 1 120 ? 14.059 -8.574 -12.603 1.00 91.94 120 GLU A O 1
ATOM 906 N N . ALA A 1 121 ? 14.820 -6.916 -13.915 1.00 93.00 121 ALA A N 1
ATOM 907 C CA . ALA A 1 121 ? 15.441 -6.161 -12.830 1.00 93.00 121 ALA A CA 1
ATOM 908 C C . ALA A 1 121 ? 14.426 -5.800 -11.733 1.00 93.00 121 ALA A C 1
ATOM 910 O O . ALA A 1 121 ? 14.737 -5.894 -10.550 1.00 93.00 121 ALA A O 1
ATOM 911 N N . LEU A 1 122 ? 13.195 -5.430 -12.105 1.00 91.88 122 LEU A N 1
ATOM 912 C CA . LEU A 1 122 ? 12.139 -5.110 -11.142 1.00 91.88 122 LEU A CA 1
ATOM 913 C C . LEU A 1 122 ? 11.736 -6.334 -10.311 1.00 91.88 122 LEU A C 1
ATOM 915 O O . LEU A 1 122 ? 11.600 -6.226 -9.096 1.00 91.88 122 LEU A O 1
ATOM 919 N N . LYS A 1 123 ? 11.584 -7.502 -10.943 1.00 89.50 123 LYS A N 1
ATOM 920 C CA . LYS A 1 123 ? 11.246 -8.755 -10.246 1.00 89.50 123 LYS A CA 1
ATOM 921 C C . LYS A 1 123 ? 12.349 -9.219 -9.299 1.00 89.50 123 LYS A C 1
ATOM 923 O O . LYS A 1 123 ? 12.044 -9.753 -8.239 1.00 89.50 123 LYS A O 1
ATOM 928 N N . LEU A 1 124 ? 13.605 -9.018 -9.689 1.00 89.94 124 LEU A N 1
ATOM 929 C CA . LEU A 1 124 ? 14.780 -9.384 -8.897 1.00 89.94 124 LEU A CA 1
ATOM 930 C C . LEU A 1 124 ? 15.115 -8.344 -7.819 1.00 89.94 124 LEU A C 1
ATOM 932 O O . LEU A 1 124 ? 16.001 -8.575 -7.005 1.00 89.94 124 LEU A O 1
ATOM 936 N N . GLY A 1 125 ? 14.411 -7.208 -7.791 1.00 88.44 125 GLY A N 1
ATOM 937 C CA . GLY A 1 125 ? 14.679 -6.137 -6.835 1.00 88.44 125 GLY A CA 1
ATOM 938 C C . GLY A 1 125 ? 15.913 -5.292 -7.162 1.00 88.44 125 GLY A C 1
ATOM 939 O O . GLY A 1 125 ? 16.344 -4.483 -6.347 1.00 88.44 125 GLY A O 1
ATOM 940 N N . GLU A 1 126 ? 16.463 -5.451 -8.364 1.00 91.25 126 GLU A N 1
ATOM 941 C CA . GLU A 1 126 ? 17.651 -4.757 -8.867 1.00 91.25 126 GLU A CA 1
ATOM 942 C C . GLU A 1 126 ? 17.284 -3.542 -9.741 1.00 91.25 126 GLU A C 1
ATOM 944 O O . GLU A 1 126 ? 18.151 -2.910 -10.338 1.00 91.25 126 GLU A O 1
ATOM 949 N N . TYR A 1 127 ? 16.001 -3.161 -9.817 1.00 91.75 127 TYR A N 1
ATOM 950 C CA . TYR A 1 127 ? 15.542 -1.928 -10.474 1.00 91.75 127 TYR A CA 1
ATOM 951 C C . TYR A 1 127 ? 15.797 -0.688 -9.596 1.00 91.75 127 TYR A C 1
ATOM 953 O O . TYR A 1 127 ? 14.884 0.010 -9.152 1.00 91.75 127 TYR A O 1
ATOM 961 N N . ASN A 1 128 ? 17.069 -0.419 -9.324 1.00 90.25 128 ASN A N 1
ATOM 962 C CA . ASN A 1 128 ? 17.544 0.625 -8.417 1.00 90.25 128 ASN A CA 1
ATOM 963 C C . ASN A 1 128 ? 18.533 1.574 -9.122 1.00 90.25 128 ASN A C 1
ATOM 965 O O . ASN A 1 128 ? 18.682 1.560 -10.348 1.00 90.25 128 ASN A O 1
ATOM 969 N N . GLU A 1 129 ? 19.211 2.444 -8.365 1.00 88.31 129 GLU A N 1
ATOM 970 C CA . GLU A 1 129 ? 20.181 3.378 -8.946 1.00 88.31 129 GLU A CA 1
ATOM 971 C C . GLU A 1 129 ? 21.336 2.678 -9.675 1.00 88.31 129 GLU A C 1
ATOM 973 O O . GLU A 1 129 ? 21.789 3.207 -10.694 1.00 88.31 129 GLU A O 1
ATOM 978 N N . ASN A 1 130 ? 21.762 1.494 -9.213 1.00 90.19 130 ASN A N 1
ATOM 979 C CA . ASN A 1 130 ? 22.823 0.708 -9.844 1.00 90.19 130 ASN A CA 1
ATOM 980 C C . ASN A 1 130 ? 22.453 0.334 -11.289 1.00 90.19 130 ASN A C 1
ATOM 982 O O . ASN A 1 130 ? 23.217 0.604 -12.220 1.00 90.19 130 ASN A O 1
ATOM 986 N N . PHE A 1 131 ? 21.228 -0.155 -11.509 1.00 92.25 131 PHE A N 1
ATOM 987 C CA . PHE A 1 131 ? 20.710 -0.439 -12.851 1.00 92.25 131 PHE A CA 1
ATOM 988 C C . PHE A 1 131 ? 20.769 0.793 -13.765 1.00 92.25 131 PHE A C 1
ATOM 990 O O . PHE A 1 131 ? 21.279 0.732 -14.886 1.00 92.25 131 PHE A O 1
ATOM 997 N N . PHE A 1 132 ? 20.334 1.958 -13.276 1.00 91.81 132 PHE A N 1
ATOM 998 C CA . PHE A 1 132 ? 20.381 3.194 -14.064 1.00 91.81 132 PHE A CA 1
ATOM 999 C C . PHE A 1 132 ? 21.798 3.752 -14.262 1.00 91.81 132 PHE A C 1
ATOM 1001 O O . PHE A 1 132 ? 22.025 4.469 -15.238 1.00 91.81 132 PHE A O 1
ATOM 1008 N N . ASN A 1 133 ? 22.747 3.436 -13.379 1.00 91.06 133 ASN A N 1
ATOM 1009 C CA . ASN A 1 133 ? 24.165 3.773 -13.536 1.00 91.06 133 ASN A CA 1
ATOM 1010 C C . ASN A 1 133 ? 24.846 2.898 -14.597 1.00 91.06 133 ASN A C 1
ATOM 1012 O O . ASN A 1 133 ? 25.792 3.349 -15.246 1.00 91.06 133 ASN A O 1
ATOM 1016 N N . TYR A 1 134 ? 24.345 1.681 -14.811 1.00 89.88 134 TYR A N 1
ATOM 1017 C CA . TYR A 1 134 ? 24.843 0.769 -15.835 1.00 89.88 134 TYR A CA 1
ATOM 1018 C C . TYR A 1 134 ? 24.378 1.143 -17.252 1.00 89.88 134 TYR A C 1
ATOM 1020 O O . TYR A 1 134 ? 25.167 1.072 -18.193 1.00 89.88 134 TYR A O 1
ATOM 1028 N N . LEU A 1 135 ? 23.138 1.620 -17.431 1.00 91.06 135 LEU A N 1
ATOM 1029 C CA . LEU A 1 135 ? 22.580 1.912 -18.766 1.00 91.06 135 LEU A CA 1
ATOM 1030 C C . LEU A 1 135 ? 23.449 2.835 -19.659 1.00 91.06 135 LEU A C 1
ATOM 1032 O O . LEU A 1 135 ? 23.594 2.533 -20.844 1.00 91.06 135 LEU A O 1
ATOM 1036 N N . PRO A 1 136 ? 24.068 3.923 -19.158 1.00 90.12 136 PRO A N 1
ATOM 1037 C CA . PRO A 1 136 ? 24.954 4.777 -19.959 1.00 90.12 136 PRO A CA 1
ATOM 1038 C C . PRO A 1 136 ? 26.267 4.118 -20.390 1.00 90.12 136 PRO A C 1
ATOM 1040 O O . PRO A 1 136 ? 26.964 4.676 -21.232 1.00 90.12 136 PRO A O 1
ATOM 1043 N N . LYS A 1 137 ? 26.640 2.975 -19.798 1.00 89.19 137 LYS A N 1
ATOM 1044 C CA . LYS A 1 137 ? 27.835 2.218 -20.197 1.00 89.19 137 LYS A CA 1
ATOM 1045 C C . LYS A 1 137 ? 27.593 1.447 -21.494 1.00 89.19 137 LYS A C 1
ATOM 1047 O O . LYS A 1 137 ? 28.512 1.304 -22.291 1.00 89.19 137 LYS A O 1
ATOM 1052 N N . ILE A 1 138 ? 26.359 0.985 -21.706 1.00 89.19 138 ILE A N 1
ATOM 1053 C CA . ILE A 1 138 ? 25.978 0.180 -22.875 1.00 89.19 138 ILE A CA 1
ATOM 1054 C C . ILE A 1 138 ? 25.304 1.009 -23.975 1.00 89.19 138 ILE A C 1
ATOM 1056 O O . ILE A 1 138 ? 25.404 0.661 -25.145 1.00 89.19 138 ILE A O 1
ATOM 1060 N N . PHE A 1 139 ? 24.640 2.116 -23.632 1.00 89.62 139 PHE A N 1
ATOM 1061 C CA . PHE A 1 139 ? 23.967 2.989 -24.594 1.00 89.62 139 PHE A CA 1
ATOM 1062 C C . PHE A 1 139 ? 24.747 4.287 -24.845 1.00 89.62 139 PHE A C 1
ATOM 1064 O O . PHE A 1 139 ? 25.296 4.861 -23.908 1.00 89.62 139 PHE A O 1
ATOM 1071 N N . PRO A 1 140 ? 24.694 4.868 -26.061 1.00 88.25 140 PRO A N 1
ATOM 1072 C CA . PRO A 1 140 ? 25.296 6.171 -26.359 1.00 88.25 140 PRO A CA 1
ATOM 1073 C C . PRO A 1 140 ? 24.442 7.346 -25.837 1.00 88.25 140 PRO A C 1
ATOM 1075 O O . PRO A 1 140 ? 24.324 8.386 -26.488 1.00 88.25 140 PRO A O 1
ATOM 1078 N N . TYR A 1 141 ? 23.820 7.178 -24.670 1.00 89.25 141 TYR A N 1
ATOM 1079 C CA . TYR A 1 141 ? 22.935 8.139 -24.023 1.00 89.25 141 TYR A CA 1
ATOM 1080 C C . TYR A 1 141 ? 23.398 8.402 -22.597 1.00 89.25 141 TYR A C 1
ATOM 1082 O O . TYR A 1 141 ? 23.920 7.527 -21.913 1.00 89.25 141 TYR A O 1
ATOM 1090 N N . ASN A 1 142 ? 23.169 9.621 -22.119 1.00 91.00 142 ASN A N 1
ATOM 1091 C CA . ASN A 1 142 ? 23.465 9.949 -20.731 1.00 91.00 142 ASN A CA 1
ATOM 1092 C C . ASN A 1 142 ? 22.472 9.261 -19.767 1.00 91.00 142 ASN A C 1
ATOM 1094 O O . ASN A 1 142 ? 21.374 8.847 -20.154 1.00 91.00 142 ASN A O 1
ATOM 1098 N N . ARG A 1 143 ? 22.845 9.210 -18.481 1.00 90.44 143 ARG A N 1
ATOM 1099 C CA . ARG A 1 143 ? 22.035 8.624 -17.399 1.00 90.44 143 ARG A CA 1
ATOM 1100 C C . ARG A 1 143 ? 20.618 9.171 -17.345 1.00 90.44 143 ARG A C 1
ATOM 1102 O O . ARG A 1 143 ? 19.676 8.396 -17.240 1.00 90.44 143 ARG A O 1
ATOM 1109 N N . PHE A 1 144 ? 20.461 10.490 -17.424 1.00 89.94 144 PHE A N 1
ATOM 1110 C CA . PHE A 1 144 ? 19.154 11.134 -17.325 1.00 89.94 144 PHE A CA 1
ATOM 1111 C C . PHE A 1 144 ? 18.228 10.716 -18.474 1.00 89.94 144 PHE A C 1
ATOM 1113 O O . PHE A 1 144 ? 17.069 10.376 -18.244 1.00 89.94 144 PHE A O 1
ATOM 1120 N N . THR A 1 145 ? 18.747 10.667 -19.701 1.00 91.12 145 THR A N 1
ATOM 1121 C CA . THR A 1 145 ? 18.017 10.202 -20.882 1.00 91.12 145 THR A CA 1
ATOM 1122 C C . THR A 1 145 ? 17.608 8.737 -20.738 1.00 91.12 145 THR A C 1
ATOM 1124 O O . THR A 1 145 ? 16.444 8.417 -20.980 1.00 91.12 145 THR A O 1
ATOM 1127 N N . MET A 1 146 ? 18.519 7.863 -20.295 1.00 93.12 146 MET A N 1
ATOM 1128 C CA . MET A 1 146 ? 18.219 6.440 -20.097 1.00 93.12 146 MET A CA 1
ATOM 1129 C C . MET A 1 146 ? 17.208 6.202 -18.976 1.00 93.12 146 MET A C 1
ATOM 1131 O O . MET A 1 146 ? 16.273 5.422 -19.151 1.00 93.12 146 MET A O 1
ATOM 1135 N N . LEU A 1 147 ? 17.342 6.914 -17.859 1.00 91.56 147 LEU A N 1
ATOM 1136 C CA . LEU A 1 147 ? 16.402 6.861 -16.745 1.00 91.56 147 LEU A CA 1
ATOM 1137 C C . LEU A 1 147 ? 15.007 7.319 -17.184 1.00 91.56 147 LEU A C 1
ATOM 1139 O O . LEU A 1 147 ? 14.043 6.570 -17.032 1.00 91.56 147 LEU A O 1
ATOM 1143 N N . LYS A 1 148 ? 14.905 8.497 -17.811 1.00 91.38 148 LYS A N 1
ATOM 1144 C CA . LYS A 1 148 ? 13.632 9.053 -18.294 1.00 91.38 148 LYS A CA 1
ATOM 1145 C C . LYS A 1 148 ? 12.946 8.127 -19.298 1.00 91.38 148 LYS A C 1
ATOM 1147 O O . LYS A 1 148 ? 11.743 7.892 -19.192 1.00 91.38 148 LYS A O 1
ATOM 1152 N N . LEU A 1 149 ? 13.692 7.600 -20.271 1.00 91.94 149 LEU A N 1
ATOM 1153 C CA . LEU A 1 149 ? 13.153 6.681 -21.272 1.00 91.94 149 LEU A CA 1
ATOM 1154 C C . LEU A 1 149 ? 12.648 5.389 -20.623 1.00 91.94 149 LEU A C 1
ATOM 1156 O O . LEU A 1 149 ? 11.516 4.985 -20.877 1.00 91.94 149 LEU A O 1
ATOM 1160 N N . THR A 1 150 ? 13.467 4.763 -19.780 1.00 92.69 150 THR A N 1
ATOM 1161 C CA . THR A 1 150 ? 13.137 3.467 -19.177 1.00 92.69 150 THR A CA 1
ATOM 1162 C C . THR A 1 150 ? 11.944 3.585 -18.235 1.00 92.69 150 THR A C 1
ATOM 1164 O O . THR A 1 150 ? 11.025 2.778 -18.324 1.00 92.69 150 THR A O 1
ATOM 1167 N N . ARG A 1 151 ? 11.884 4.630 -17.396 1.00 91.50 151 ARG A N 1
ATOM 1168 C CA . ARG A 1 151 ? 10.733 4.875 -16.509 1.00 91.50 151 ARG A CA 1
ATOM 1169 C C . ARG A 1 151 ? 9.447 5.141 -17.296 1.00 91.50 151 ARG A C 1
ATOM 1171 O O . ARG A 1 151 ? 8.399 4.607 -16.950 1.00 91.50 151 ARG A O 1
ATOM 1178 N N . ARG A 1 152 ? 9.526 5.884 -18.407 1.00 91.81 152 ARG A N 1
ATOM 1179 C CA . ARG A 1 152 ? 8.385 6.103 -19.313 1.00 91.81 152 ARG A CA 1
ATOM 1180 C C . ARG A 1 152 ? 7.870 4.799 -19.928 1.00 91.81 152 ARG A C 1
ATOM 1182 O O . ARG A 1 152 ? 6.661 4.610 -20.004 1.00 91.81 152 ARG A O 1
ATOM 1189 N N . LEU A 1 153 ? 8.772 3.927 -20.379 1.00 92.19 153 LEU A N 1
ATOM 1190 C CA . LEU A 1 153 ? 8.407 2.627 -20.949 1.00 92.19 153 LEU A CA 1
ATOM 1191 C C . LEU A 1 153 ? 7.810 1.690 -19.891 1.00 92.19 153 LEU A C 1
ATOM 1193 O O . LEU A 1 153 ? 6.854 0.984 -20.187 1.00 92.19 153 LEU A O 1
ATOM 1197 N N . MET A 1 154 ? 8.340 1.726 -18.666 1.00 93.00 154 MET A N 1
ATOM 1198 C CA . MET A 1 154 ? 7.941 0.835 -17.574 1.00 93.00 154 MET A CA 1
ATOM 1199 C C . MET A 1 154 ? 6.708 1.277 -16.802 1.00 93.00 154 MET A C 1
ATOM 1201 O O . MET A 1 154 ? 6.134 0.464 -16.088 1.00 93.00 154 MET A O 1
ATOM 1205 N N . TYR A 1 155 ? 6.278 2.534 -16.937 1.00 92.81 155 TYR A N 1
ATOM 1206 C CA . TYR A 1 155 ? 5.192 3.087 -16.129 1.00 92.81 155 TYR A CA 1
ATOM 1207 C C . TYR A 1 155 ? 3.942 2.197 -16.100 1.00 92.81 155 TYR A C 1
ATOM 1209 O O . TYR A 1 155 ? 3.412 1.932 -15.021 1.00 92.81 155 TYR A O 1
ATOM 1217 N N . LYS A 1 156 ? 3.482 1.728 -17.269 1.00 92.25 156 LYS A N 1
ATOM 1218 C CA . LYS A 1 156 ? 2.266 0.909 -17.378 1.00 92.25 156 LYS A CA 1
ATOM 1219 C C . LYS A 1 156 ? 2.426 -0.427 -16.659 1.00 92.25 156 LYS A C 1
ATOM 1221 O O . LYS A 1 156 ? 1.618 -0.734 -15.789 1.00 92.25 156 LYS A O 1
ATOM 1226 N N . ASP A 1 157 ? 3.481 -1.164 -16.988 1.00 92.88 157 ASP A N 1
ATOM 1227 C CA . ASP A 1 157 ? 3.719 -2.501 -16.444 1.00 92.88 157 ASP A CA 1
ATOM 1228 C C . ASP A 1 157 ? 4.010 -2.450 -14.940 1.00 92.88 157 ASP A C 1
ATOM 1230 O O . ASP A 1 157 ? 3.443 -3.217 -14.170 1.00 92.88 157 ASP A O 1
ATOM 1234 N N . HIS A 1 158 ? 4.827 -1.492 -14.491 1.00 93.62 158 HIS A N 1
ATOM 1235 C CA . HIS A 1 158 ? 5.130 -1.316 -13.074 1.00 93.62 158 HIS A CA 1
ATOM 1236 C C . HIS A 1 158 ? 3.875 -0.922 -12.280 1.00 93.62 158 HIS A C 1
ATOM 1238 O O . HIS A 1 158 ? 3.579 -1.526 -11.251 1.00 93.62 158 HIS A O 1
ATOM 1244 N N . SER A 1 159 ? 3.079 0.028 -12.783 1.00 93.44 159 SER A N 1
ATOM 1245 C CA . SER A 1 159 ? 1.814 0.399 -12.133 1.00 93.44 159 SER A CA 1
ATOM 1246 C C . SER A 1 159 ? 0.856 -0.785 -12.024 1.00 93.44 159 SER A C 1
ATOM 1248 O O . SER A 1 159 ? 0.136 -0.898 -11.035 1.00 93.44 159 SER A O 1
ATOM 1250 N N . GLU A 1 160 ? 0.825 -1.651 -13.035 1.00 94.62 160 GLU A N 1
ATOM 1251 C CA . GLU A 1 160 ? -0.006 -2.851 -13.046 1.00 94.62 160 GLU A CA 1
ATOM 1252 C C . GLU A 1 160 ? 0.476 -3.885 -12.018 1.00 94.62 160 GLU A C 1
ATOM 1254 O O . GLU A 1 160 ? -0.331 -4.377 -11.236 1.00 94.62 160 GLU A O 1
ATOM 1259 N N . ILE A 1 161 ? 1.787 -4.133 -11.923 1.00 93.50 161 ILE A N 1
ATOM 1260 C CA . ILE A 1 161 ? 2.379 -5.020 -10.905 1.00 93.50 161 ILE A CA 1
ATOM 1261 C C . ILE A 1 161 ? 2.028 -4.545 -9.487 1.00 93.50 161 ILE A C 1
ATOM 1263 O O . ILE A 1 161 ? 1.602 -5.346 -8.652 1.00 93.50 161 ILE A O 1
ATOM 1267 N N . LEU A 1 162 ? 2.148 -3.241 -9.213 1.00 93.44 162 LEU A N 1
ATOM 1268 C CA . LEU A 1 162 ? 1.804 -2.673 -7.903 1.00 93.44 162 LEU A CA 1
ATOM 1269 C C . LEU A 1 162 ? 0.312 -2.838 -7.582 1.00 93.44 162 LEU A C 1
ATOM 1271 O O . LEU A 1 162 ? -0.040 -3.178 -6.451 1.00 93.44 162 LEU A O 1
ATOM 1275 N N . LYS A 1 163 ? -0.572 -2.636 -8.569 1.00 94.06 163 LYS A N 1
ATOM 1276 C CA . LYS A 1 163 ? -2.019 -2.852 -8.403 1.00 94.06 163 LYS A CA 1
ATOM 1277 C C . LYS A 1 163 ? -2.339 -4.316 -8.126 1.00 94.06 163 LYS A C 1
ATOM 1279 O O . LYS A 1 163 ? -3.042 -4.592 -7.161 1.00 94.06 163 LYS A O 1
ATOM 1284 N N . GLN A 1 164 ? -1.776 -5.236 -8.908 1.00 95.50 164 GLN A N 1
ATOM 1285 C CA . GLN A 1 164 ? -1.978 -6.674 -8.735 1.00 95.50 164 GLN A CA 1
ATOM 1286 C C . GLN A 1 164 ? -1.505 -7.150 -7.362 1.00 95.50 164 GLN A C 1
ATOM 1288 O O . GLN A 1 164 ? -2.215 -7.903 -6.695 1.00 95.50 164 GLN A O 1
ATOM 1293 N N . ARG A 1 165 ? -0.347 -6.669 -6.885 1.00 95.06 165 ARG A N 1
ATOM 1294 C CA . ARG A 1 165 ? 0.111 -6.978 -5.525 1.00 95.06 165 ARG A CA 1
ATOM 1295 C C . ARG A 1 165 ? -0.818 -6.384 -4.465 1.00 95.06 165 ARG A C 1
ATOM 1297 O O . ARG A 1 165 ? -1.102 -7.057 -3.479 1.00 95.06 165 ARG A O 1
ATOM 1304 N N . GLY A 1 166 ? -1.315 -5.164 -4.669 1.00 94.62 166 GLY A N 1
ATOM 1305 C CA . GLY A 1 166 ? -2.301 -4.542 -3.784 1.00 94.62 166 GLY A CA 1
ATOM 1306 C C . GLY A 1 166 ? -3.605 -5.340 -3.692 1.00 94.62 166 GLY A C 1
ATOM 1307 O O . GLY A 1 166 ? -4.120 -5.551 -2.595 1.00 94.62 166 GLY A O 1
ATOM 1308 N N . ASP A 1 167 ? -4.109 -5.838 -4.820 1.00 96.00 167 ASP A N 1
ATOM 1309 C CA . ASP A 1 167 ? -5.315 -6.666 -4.860 1.00 96.00 167 ASP A CA 1
ATOM 1310 C C . ASP A 1 167 ? -5.076 -8.047 -4.220 1.00 96.00 167 ASP A C 1
ATOM 1312 O O . ASP A 1 167 ? -5.920 -8.527 -3.463 1.00 96.00 167 ASP A O 1
ATOM 1316 N N . ALA A 1 168 ? -3.898 -8.651 -4.419 1.00 96.50 168 ALA A N 1
ATOM 1317 C CA . ALA A 1 168 ? -3.505 -9.878 -3.723 1.00 96.50 168 ALA A CA 1
ATOM 1318 C C . ALA A 1 168 ? -3.453 -9.687 -2.196 1.00 96.50 168 ALA A C 1
ATOM 1320 O O . ALA A 1 168 ? -3.978 -10.515 -1.451 1.00 96.50 168 ALA A O 1
ATOM 1321 N N . LEU A 1 169 ? -2.903 -8.563 -1.720 1.00 96.50 169 LEU A N 1
ATOM 1322 C CA . LEU A 1 169 ? -2.884 -8.232 -0.294 1.00 96.50 169 LEU A CA 1
ATOM 1323 C C . LEU A 1 169 ? -4.289 -8.048 0.286 1.00 96.50 169 LEU A C 1
ATOM 1325 O O . LEU A 1 169 ? -4.500 -8.404 1.442 1.00 96.50 169 LEU A O 1
ATOM 1329 N N . LEU A 1 170 ? -5.254 -7.534 -0.485 1.00 96.69 170 LEU A N 1
ATOM 1330 C CA . LEU A 1 170 ? -6.652 -7.445 -0.045 1.00 96.69 170 LEU A CA 1
ATOM 1331 C C . LEU A 1 170 ? -7.294 -8.828 0.117 1.00 96.69 170 LEU A C 1
ATOM 1333 O O . LEU A 1 170 ? -8.074 -9.032 1.049 1.00 96.69 170 LEU A O 1
ATOM 1337 N N . VAL A 1 171 ? -6.951 -9.784 -0.749 1.00 97.19 171 VAL A N 1
ATOM 1338 C CA . VAL A 1 171 ? -7.399 -11.179 -0.619 1.00 97.19 171 VAL A CA 1
ATOM 1339 C C . VAL A 1 171 ? -6.767 -11.842 0.605 1.00 97.19 171 VAL A C 1
ATOM 1341 O O . VAL A 1 171 ? -7.484 -12.448 1.400 1.00 97.19 171 VAL A O 1
ATOM 1344 N N . GLU A 1 172 ? -5.456 -11.688 0.801 1.00 96.50 172 GLU A N 1
ATOM 1345 C CA . GLU A 1 172 ? -4.759 -12.172 2.003 1.00 96.50 172 GLU A CA 1
ATOM 1346 C C . GLU A 1 172 ? -5.356 -11.548 3.277 1.00 96.50 172 GLU A C 1
ATOM 1348 O O . GLU A 1 172 ? -5.631 -12.248 4.252 1.00 96.50 172 GLU A O 1
ATOM 1353 N N . LEU A 1 173 ? -5.640 -10.241 3.258 1.00 96.56 173 LEU A N 1
ATOM 1354 C CA . LEU A 1 173 ? -6.269 -9.541 4.374 1.00 96.56 173 LEU A CA 1
ATOM 1355 C C . LEU A 1 173 ? -7.639 -10.133 4.700 1.00 96.56 173 LEU A C 1
ATOM 1357 O O . LEU A 1 173 ? -7.944 -10.345 5.870 1.00 96.56 173 LEU A O 1
ATOM 1361 N N . LYS A 1 174 ? -8.447 -10.440 3.680 1.00 96.12 174 LYS A N 1
ATOM 1362 C CA . LYS A 1 174 ? -9.747 -11.087 3.871 1.00 96.12 174 LYS A CA 1
ATOM 1363 C C . LYS A 1 174 ? -9.601 -12.427 4.579 1.00 96.12 174 LYS A C 1
ATOM 1365 O O . LYS A 1 174 ? -10.310 -12.676 5.544 1.00 96.12 174 LYS A O 1
ATOM 1370 N N . GLN A 1 175 ? -8.646 -13.250 4.159 1.00 96.44 175 GLN A N 1
ATOM 1371 C CA . GLN A 1 175 ? -8.392 -14.540 4.800 1.00 96.44 175 GLN A CA 1
ATOM 1372 C C . GLN A 1 175 ? -7.995 -14.375 6.273 1.00 96.44 175 GLN A C 1
ATOM 1374 O O . GLN A 1 175 ? -8.516 -15.092 7.123 1.00 96.44 175 GLN A O 1
ATOM 1379 N N . LEU A 1 176 ? -7.126 -13.410 6.592 1.00 95.56 176 LEU A N 1
ATOM 1380 C CA . LEU A 1 176 ? -6.726 -13.120 7.974 1.00 95.56 176 LEU A CA 1
ATOM 1381 C C . LEU A 1 176 ? -7.899 -12.630 8.835 1.00 95.56 176 LEU A C 1
ATOM 1383 O O . LEU A 1 176 ? -7.985 -12.966 10.017 1.00 95.56 176 LEU A O 1
ATOM 1387 N N . VAL A 1 177 ? -8.793 -11.830 8.251 1.00 95.06 177 VAL A N 1
ATOM 1388 C CA . VAL A 1 177 ? -9.995 -11.333 8.929 1.00 95.06 177 VAL A CA 1
ATOM 1389 C C . VAL A 1 177 ? -10.989 -12.465 9.173 1.00 95.06 177 VAL A C 1
ATOM 1391 O O . VAL A 1 177 ? -11.453 -12.632 10.297 1.00 95.06 177 VAL A O 1
ATOM 1394 N N . ASP A 1 178 ? -11.272 -13.277 8.158 1.00 94.44 178 ASP A N 1
ATOM 1395 C CA . ASP A 1 178 ? -12.220 -14.388 8.257 1.00 94.44 178 ASP A CA 1
ATOM 1396 C C . ASP A 1 178 ? -11.737 -15.446 9.267 1.00 94.44 178 ASP A C 1
ATOM 1398 O O . ASP A 1 178 ? -12.530 -15.969 10.047 1.00 94.44 178 ASP A O 1
ATOM 1402 N N . GLN A 1 179 ? -10.426 -15.711 9.322 1.00 94.50 179 GLN A N 1
ATOM 1403 C CA . GLN A 1 179 ? -9.825 -16.619 10.308 1.00 94.50 179 GLN A CA 1
ATOM 1404 C C . GLN A 1 179 ? -9.926 -16.091 11.745 1.00 94.50 179 GLN A C 1
ATOM 1406 O O . GLN A 1 179 ? -10.136 -16.871 12.671 1.00 94.50 179 GLN A O 1
ATOM 1411 N N . GLY A 1 180 ? -9.764 -14.781 11.948 1.00 92.81 180 GLY A N 1
ATOM 1412 C CA . GLY A 1 180 ? -9.813 -14.172 13.279 1.00 92.81 180 GLY A CA 1
ATOM 1413 C C . GLY A 1 180 ? -11.220 -13.799 13.752 1.00 92.81 180 GLY A C 1
ATOM 1414 O O . GLY A 1 180 ? -11.406 -13.530 14.941 1.00 92.81 180 GLY A O 1
ATOM 1415 N N . LEU A 1 181 ? -12.212 -13.788 12.859 1.00 92.94 181 LEU A N 1
ATOM 1416 C CA . LEU A 1 181 ? -13.571 -13.343 13.159 1.00 92.94 181 LEU A CA 1
ATOM 1417 C C . LEU A 1 181 ? -14.246 -14.117 14.307 1.00 92.94 181 LEU A C 1
ATOM 1419 O O . LEU A 1 181 ? -14.776 -13.449 15.198 1.00 92.94 181 LEU A O 1
ATOM 1423 N N . PRO A 1 182 ? -14.189 -15.465 14.379 1.00 94.25 182 PRO A N 1
ATOM 1424 C CA . PRO A 1 182 ? -14.838 -16.206 15.464 1.00 94.25 182 PRO A CA 1
ATOM 1425 C C . PRO A 1 182 ? -14.310 -15.816 16.851 1.00 94.25 182 PRO A C 1
ATOM 1427 O O . PRO A 1 182 ? -15.070 -15.684 17.812 1.00 94.25 182 PRO A O 1
ATOM 1430 N N . ASP A 1 183 ? -13.003 -15.565 16.957 1.00 93.44 183 ASP A N 1
ATOM 1431 C CA . ASP A 1 183 ? -12.394 -15.101 18.201 1.00 93.44 183 ASP A CA 1
ATOM 1432 C C . ASP A 1 183 ? -12.849 -13.680 18.558 1.00 93.44 183 ASP A C 1
ATOM 1434 O O . ASP A 1 183 ? -13.102 -13.395 19.732 1.00 93.44 183 ASP A O 1
ATOM 1438 N N . GLN A 1 184 ? -12.996 -12.789 17.570 1.00 93.12 184 GLN A N 1
ATOM 1439 C CA . GLN A 1 184 ? -13.519 -11.439 17.805 1.00 93.12 184 GLN A CA 1
ATOM 1440 C C . GLN A 1 184 ? -14.982 -11.463 18.262 1.00 93.12 184 GLN A C 1
ATOM 1442 O O . GLN A 1 184 ? -15.347 -10.714 19.170 1.00 93.12 184 GLN A O 1
ATOM 1447 N N . GLU A 1 185 ? -15.809 -12.331 17.679 1.00 93.12 185 GLU A N 1
ATOM 1448 C CA . GLU A 1 185 ? -17.206 -12.521 18.082 1.00 93.12 185 GLU A CA 1
ATOM 1449 C C . GLU A 1 185 ? -17.314 -13.040 19.513 1.00 93.12 185 GLU A C 1
ATOM 1451 O O . GLU A 1 185 ? -18.077 -12.482 20.304 1.00 93.12 185 GLU A O 1
ATOM 1456 N N . ARG A 1 186 ? -16.495 -14.031 19.889 1.00 93.62 186 ARG A N 1
ATOM 1457 C CA . ARG A 1 186 ? -16.429 -14.521 21.274 1.00 93.62 186 ARG A CA 1
ATOM 1458 C C . ARG A 1 186 ? -16.039 -13.405 22.242 1.00 93.62 186 ARG A C 1
ATOM 1460 O O . ARG A 1 186 ? -16.717 -13.200 23.244 1.00 93.62 186 ARG A O 1
ATOM 1467 N N . LEU A 1 187 ? -14.984 -12.650 21.926 1.00 92.75 187 LEU A N 1
ATOM 1468 C CA . LEU A 1 187 ? -14.528 -11.534 22.762 1.00 92.75 187 LEU A CA 1
ATOM 1469 C C . LEU A 1 187 ? -15.601 -10.449 22.918 1.00 92.75 187 LEU A C 1
ATOM 1471 O O . LEU A 1 187 ? -15.737 -9.871 23.997 1.00 92.75 187 LEU A O 1
ATOM 1475 N N . HIS A 1 188 ? -16.356 -10.157 21.856 1.00 93.50 188 HIS A N 1
ATOM 1476 C CA . HIS A 1 188 ? -17.461 -9.203 21.916 1.00 93.50 188 HIS A CA 1
ATOM 1477 C C . HIS A 1 188 ? -18.615 -9.742 22.764 1.00 93.50 188 HIS A C 1
ATOM 1479 O O . HIS A 1 188 ? -19.093 -9.028 23.641 1.00 93.50 188 HIS A O 1
ATOM 1485 N N . ALA A 1 189 ? -19.002 -11.005 22.585 1.00 94.06 189 ALA A N 1
ATOM 1486 C CA . ALA A 1 189 ? -20.054 -11.641 23.374 1.00 94.06 189 ALA A CA 1
ATOM 1487 C C . ALA A 1 189 ? -19.720 -11.673 24.876 1.00 94.06 189 ALA A C 1
ATOM 1489 O O . ALA A 1 189 ? -20.570 -11.354 25.707 1.00 94.06 189 ALA A O 1
ATOM 1490 N N . ASP A 1 190 ? -18.477 -11.992 25.237 1.00 94.06 190 ASP A N 1
ATOM 1491 C CA . ASP A 1 190 ? -18.028 -11.977 26.632 1.00 94.06 190 ASP A CA 1
ATOM 1492 C C . ASP A 1 190 ? -18.021 -10.554 27.212 1.00 94.06 190 ASP A C 1
ATOM 1494 O O . ASP A 1 190 ? -18.425 -10.340 28.359 1.00 94.06 190 ASP A O 1
ATOM 1498 N N . ALA A 1 191 ? -17.638 -9.555 26.408 1.00 93.50 191 ALA A N 1
ATOM 1499 C CA . ALA A 1 191 ? -17.720 -8.152 26.804 1.00 93.50 191 ALA A CA 1
ATOM 1500 C C . ALA A 1 191 ? -19.172 -7.697 27.028 1.00 93.50 191 ALA A C 1
ATOM 1502 O O . ALA A 1 191 ? -19.430 -6.966 27.986 1.00 93.50 191 ALA A O 1
ATOM 1503 N N . ILE A 1 192 ? -20.112 -8.143 26.186 1.00 95.12 192 ILE A N 1
ATOM 1504 C CA . ILE A 1 192 ? -21.546 -7.864 26.337 1.00 95.12 192 ILE A CA 1
ATOM 1505 C C . ILE A 1 192 ? -22.071 -8.467 27.640 1.00 95.12 192 ILE A C 1
ATOM 1507 O O . ILE A 1 192 ? -22.642 -7.731 28.437 1.00 95.12 192 ILE A O 1
ATOM 1511 N N . LYS A 1 193 ? -21.787 -9.743 27.934 1.00 94.81 193 LYS A N 1
ATOM 1512 C CA . LYS A 1 193 ? -22.206 -10.385 29.197 1.00 94.81 193 LYS A CA 1
ATOM 1513 C C . LYS A 1 193 ? -21.682 -9.646 30.428 1.00 94.81 193 LYS A C 1
ATOM 1515 O O . LYS A 1 193 ? -22.403 -9.439 31.405 1.00 94.81 193 LYS A O 1
ATOM 1520 N N . LEU A 1 194 ? -20.414 -9.229 30.390 1.00 94.19 194 LEU A N 1
ATOM 1521 C CA . LEU A 1 194 ? -19.819 -8.468 31.485 1.00 94.19 194 LEU A CA 1
ATOM 1522 C C . LEU A 1 194 ? -20.480 -7.093 31.639 1.00 94.19 194 LEU A C 1
ATOM 1524 O O . LEU A 1 194 ? -20.690 -6.630 32.761 1.00 94.19 194 LEU A O 1
ATOM 1528 N N . TRP A 1 195 ? -20.801 -6.435 30.526 1.00 95.69 195 TRP A N 1
ATOM 1529 C CA . TRP A 1 195 ? -21.521 -5.169 30.538 1.00 95.69 195 TRP A CA 1
ATOM 1530 C C . TRP A 1 195 ? -22.948 -5.331 31.070 1.00 95.69 195 TRP A C 1
ATOM 1532 O O . TRP A 1 195 ? -23.331 -4.563 31.944 1.00 95.69 195 TRP A O 1
ATOM 1542 N N . GLU A 1 196 ? -23.693 -6.353 30.650 1.00 94.94 196 GLU A N 1
ATOM 1543 C CA . GLU A 1 196 ? -25.052 -6.636 31.133 1.00 94.94 196 GLU A CA 1
ATOM 1544 C C . GLU A 1 196 ? -25.077 -6.874 32.647 1.00 94.94 196 GLU A C 1
ATOM 1546 O O . GLU A 1 196 ? -25.919 -6.315 33.350 1.00 94.94 196 GLU A O 1
ATOM 1551 N N . SER A 1 197 ? -24.113 -7.637 33.173 1.00 94.56 197 SER A N 1
ATOM 1552 C CA . SER A 1 197 ? -23.962 -7.868 34.615 1.00 94.56 197 SER A CA 1
ATOM 1553 C C . SER A 1 197 ? -23.663 -6.571 35.379 1.00 94.56 197 SER A C 1
ATOM 1555 O O . SER A 1 197 ? -24.270 -6.298 36.419 1.00 94.56 197 SER A O 1
ATOM 1557 N N . LYS A 1 198 ? -22.785 -5.714 34.839 1.00 93.81 198 LYS A N 1
ATOM 1558 C CA . LYS A 1 198 ? -22.464 -4.402 35.428 1.00 93.81 198 LYS A CA 1
ATOM 1559 C C . LYS A 1 198 ? -23.642 -3.438 35.370 1.00 93.81 198 LYS A C 1
ATOM 1561 O O . LYS A 1 198 ? -23.923 -2.781 36.366 1.00 93.81 198 LYS A O 1
ATOM 1566 N N . GLN A 1 199 ? -24.326 -3.371 34.233 1.00 92.81 199 GLN A N 1
ATOM 1567 C CA . GLN A 1 199 ? -25.486 -2.515 34.021 1.00 92.81 199 GLN A CA 1
ATOM 1568 C C . GLN A 1 199 ? -26.636 -2.937 34.935 1.00 92.81 199 GLN A C 1
ATOM 1570 O O . GLN A 1 199 ? -27.227 -2.091 35.598 1.00 92.81 199 GLN A O 1
ATOM 1575 N N . SER A 1 200 ? -26.890 -4.241 35.061 1.00 93.25 200 SER A N 1
ATOM 1576 C CA . SER A 1 200 ? -27.889 -4.778 35.992 1.00 93.25 200 SER A CA 1
ATOM 1577 C C . SER A 1 200 ? -27.530 -4.448 37.439 1.00 93.25 200 SER A C 1
ATOM 1579 O O . SER A 1 200 ? -28.346 -3.879 38.152 1.00 93.25 200 SER A O 1
ATOM 1581 N N . SER A 1 201 ? -26.282 -4.701 37.851 1.00 93.75 201 SER A N 1
ATOM 1582 C CA . SER A 1 201 ? -25.812 -4.384 39.208 1.00 93.75 201 SER A CA 1
ATOM 1583 C C . SER A 1 201 ? -25.897 -2.886 39.525 1.00 93.75 201 SER A C 1
ATOM 1585 O O . SER A 1 201 ? -26.226 -2.509 40.647 1.00 93.75 201 SER A O 1
ATOM 1587 N N . ALA A 1 202 ? -25.601 -2.023 38.548 1.00 93.00 202 ALA A N 1
ATOM 1588 C CA . ALA A 1 202 ? -25.723 -0.576 38.692 1.00 93.00 202 ALA A CA 1
ATOM 1589 C C . ALA A 1 202 ? -27.190 -0.147 38.830 1.00 93.00 202 ALA A C 1
ATOM 1591 O O . ALA A 1 202 ? -27.504 0.668 39.693 1.00 93.00 202 ALA A O 1
ATOM 1592 N N . ILE A 1 203 ? -28.090 -0.728 38.030 1.00 93.44 203 ILE A N 1
ATOM 1593 C CA . ILE A 1 203 ? -29.531 -0.471 38.119 1.00 93.44 203 ILE A CA 1
ATOM 1594 C C . ILE A 1 203 ? -30.091 -0.951 39.463 1.00 93.44 203 ILE A C 1
ATOM 1596 O O . ILE A 1 203 ? -30.857 -0.213 40.070 1.00 93.44 203 ILE A O 1
ATOM 1600 N N . THR A 1 204 ? -29.701 -2.132 39.954 1.00 94.12 204 THR A N 1
ATOM 1601 C CA . THR A 1 204 ? -30.142 -2.646 41.264 1.00 94.12 204 THR A CA 1
ATOM 1602 C C . THR A 1 204 ? -29.701 -1.725 42.399 1.00 94.12 204 THR A C 1
ATOM 1604 O O . THR A 1 204 ? -30.537 -1.307 43.192 1.00 94.12 204 THR A O 1
ATOM 1607 N N . LYS A 1 205 ? -28.425 -1.316 42.429 1.00 93.31 205 LYS A N 1
ATOM 1608 C CA . LYS A 1 205 ? -27.925 -0.357 43.430 1.00 93.31 205 LYS A CA 1
ATOM 1609 C C . LYS A 1 205 ? -28.653 0.982 43.368 1.00 93.31 205 LYS A C 1
ATOM 1611 O O . LYS A 1 205 ? -29.007 1.539 44.398 1.00 93.31 205 LYS A O 1
ATOM 1616 N N . TRP A 1 206 ? -28.904 1.480 42.159 1.00 93.50 206 TRP A N 1
ATOM 1617 C CA . TRP A 1 206 ? -29.669 2.707 41.968 1.00 93.50 206 TRP A CA 1
ATOM 1618 C C . TRP A 1 206 ? -31.113 2.559 42.464 1.00 93.50 206 TRP A C 1
ATOM 1620 O O . TRP A 1 206 ? -31.621 3.451 43.128 1.00 93.50 206 TRP A O 1
ATOM 1630 N N . GLN A 1 207 ? -31.776 1.427 42.208 1.00 91.69 207 GLN A N 1
ATOM 1631 C CA . GLN A 1 207 ? -33.123 1.165 42.726 1.00 91.69 207 GLN A CA 1
ATOM 1632 C C . GLN A 1 207 ? -33.154 1.141 44.258 1.00 91.69 207 GLN A C 1
ATOM 1634 O O . GLN A 1 207 ? -34.045 1.752 44.845 1.00 91.69 207 GLN A O 1
ATOM 1639 N N . GLU A 1 208 ? -32.181 0.487 44.897 1.00 91.88 208 GLU A N 1
ATOM 1640 C CA . GLU A 1 208 ? -32.039 0.469 46.359 1.00 91.88 208 GLU A CA 1
ATOM 1641 C C . GLU A 1 208 ? -31.840 1.886 46.925 1.00 91.88 208 GLU A C 1
ATOM 1643 O O . GLU A 1 208 ? -32.501 2.259 47.895 1.00 91.88 208 GLU A O 1
ATOM 1648 N N . GLU A 1 209 ? -30.998 2.705 46.286 1.00 90.94 209 GLU A N 1
ATOM 1649 C CA . GLU A 1 209 ? -30.749 4.100 46.675 1.00 90.94 209 GLU A CA 1
ATOM 1650 C C . GLU A 1 209 ? -32.005 4.974 46.532 1.00 90.94 209 GLU A C 1
ATOM 1652 O O . GLU A 1 209 ? -32.355 5.713 47.453 1.00 90.94 209 GLU A O 1
ATOM 1657 N N . ILE A 1 210 ? -32.742 4.843 45.423 1.00 90.69 210 ILE A N 1
ATOM 1658 C CA . ILE A 1 210 ? -34.018 5.544 45.219 1.00 90.69 210 ILE A CA 1
ATOM 1659 C C . ILE A 1 210 ? -35.046 5.131 46.280 1.00 90.69 210 ILE A C 1
ATOM 1661 O O . ILE A 1 210 ? -35.753 5.984 46.816 1.00 90.69 210 ILE A O 1
ATOM 1665 N N . GLN A 1 211 ? -35.132 3.840 46.605 1.00 89.25 211 GLN A N 1
ATOM 1666 C CA . GLN A 1 211 ? -36.095 3.323 47.577 1.00 89.25 211 GLN A CA 1
ATOM 1667 C C . GLN A 1 211 ? -35.780 3.809 49.002 1.00 89.25 211 GLN A C 1
ATOM 1669 O O . GLN A 1 211 ? -36.691 4.192 49.739 1.00 89.25 211 GLN A O 1
ATOM 1674 N N . GLN A 1 212 ? -34.496 3.898 49.365 1.00 88.81 212 GLN A N 1
ATOM 1675 C CA . GLN A 1 212 ? -34.053 4.523 50.617 1.00 88.81 212 GLN A CA 1
ATOM 1676 C C . GLN A 1 212 ? -34.322 6.035 50.643 1.00 88.81 212 GLN A C 1
ATOM 1678 O O . GLN A 1 212 ? -34.821 6.555 51.642 1.00 88.81 212 GLN A O 1
ATOM 1683 N N . ALA A 1 213 ? -34.046 6.749 49.549 1.00 87.31 213 ALA A N 1
ATOM 1684 C CA . ALA A 1 213 ? -34.289 8.187 49.442 1.00 87.31 213 ALA A CA 1
ATOM 1685 C C . ALA A 1 213 ? -35.787 8.537 49.548 1.00 87.31 213 ALA A C 1
ATOM 1687 O O . ALA A 1 213 ? -36.148 9.521 50.195 1.00 87.31 213 ALA A O 1
ATOM 1688 N N . GLN A 1 214 ? -36.667 7.700 48.987 1.00 83.25 214 GLN A N 1
ATOM 1689 C CA . GLN A 1 214 ? -38.120 7.826 49.144 1.00 83.25 214 GLN A CA 1
ATOM 1690 C C . GLN A 1 214 ? -38.567 7.613 50.594 1.00 83.25 214 GLN A C 1
ATOM 1692 O O . GLN A 1 214 ? -39.396 8.376 51.090 1.00 83.25 214 GLN A O 1
ATOM 1697 N N . GLY A 1 215 ? -37.988 6.628 51.292 1.00 85.69 215 GLY A N 1
ATOM 1698 C CA . GLY A 1 215 ? -38.227 6.412 52.723 1.00 85.69 215 GLY A CA 1
ATOM 1699 C C . GLY A 1 215 ? -37.795 7.594 53.600 1.00 85.69 215 GLY A C 1
ATOM 1700 O O . GLY A 1 215 ? -38.419 7.857 54.623 1.00 85.69 215 GLY A O 1
ATOM 1701 N N . ASN A 1 216 ? -36.785 8.351 53.163 1.00 88.50 216 ASN A N 1
ATOM 1702 C CA . ASN A 1 216 ? -36.277 9.545 53.844 1.00 88.50 216 ASN A CA 1
ATOM 1703 C C . ASN A 1 216 ? -36.912 10.866 53.356 1.00 88.50 216 ASN A C 1
ATOM 1705 O O . ASN A 1 216 ? -36.427 11.936 53.720 1.00 88.50 216 ASN A O 1
ATOM 1709 N N . HIS A 1 217 ? -37.977 10.816 52.542 1.00 83.12 217 HIS A N 1
ATOM 1710 C CA . HIS A 1 217 ? -38.668 11.991 51.984 1.00 83.12 217 HIS A CA 1
ATOM 1711 C C . HIS A 1 217 ? -37.753 12.978 51.231 1.00 83.12 217 HIS A C 1
ATOM 1713 O O . HIS A 1 217 ? -37.971 14.192 51.258 1.00 83.12 217 HIS A O 1
ATOM 1719 N N . VAL A 1 218 ? -36.734 12.470 50.535 1.00 83.69 218 VAL A N 1
ATOM 1720 C CA . VAL A 1 218 ? -35.856 13.299 49.699 1.00 83.69 218 VAL A CA 1
ATOM 1721 C C . VAL A 1 218 ? -36.650 13.842 48.494 1.00 83.69 218 VAL A C 1
ATOM 1723 O O . VAL A 1 218 ? -37.319 13.059 47.811 1.00 83.69 218 VAL A O 1
ATOM 1726 N N . PRO A 1 219 ? -36.599 15.158 48.198 1.00 82.81 219 PRO A N 1
ATOM 1727 C CA . PRO A 1 219 ? -37.252 15.738 47.027 1.00 82.81 219 PRO A CA 1
ATOM 1728 C C . PRO A 1 219 ? -36.787 15.097 45.714 1.00 82.81 219 PRO A C 1
ATOM 1730 O O . PRO A 1 219 ? -35.604 14.824 45.522 1.00 82.81 219 PRO A O 1
ATOM 1733 N N . GLN A 1 220 ? -37.716 14.914 44.775 1.00 75.38 220 GLN A N 1
ATOM 1734 C CA . GLN A 1 220 ? -37.493 14.172 43.527 1.00 75.38 220 GLN A CA 1
ATOM 1735 C C . GLN A 1 220 ? -36.378 14.760 42.637 1.00 75.38 220 GLN A C 1
ATOM 1737 O O . GLN A 1 220 ? -35.725 14.026 41.901 1.00 75.38 220 GLN A O 1
ATOM 1742 N N . GLU A 1 221 ? -36.119 16.064 42.747 1.00 81.19 221 GLU A N 1
ATOM 1743 C CA . GLU A 1 221 ? -35.038 16.789 42.058 1.00 81.19 221 GLU A CA 1
ATOM 1744 C C . GLU A 1 221 ? -33.630 16.469 42.579 1.00 81.19 221 GLU A C 1
ATOM 1746 O O . GLU A 1 221 ? -32.648 16.743 41.894 1.00 81.19 221 GLU A O 1
ATOM 1751 N N . GLN A 1 222 ? -33.519 15.888 43.776 1.00 81.00 222 GLN A N 1
ATOM 1752 C CA . GLN A 1 222 ? -32.243 15.495 44.383 1.00 81.00 222 GLN A CA 1
ATOM 1753 C C . GLN A 1 222 ? -31.915 14.011 44.162 1.00 81.00 222 GLN A C 1
ATOM 1755 O O . GLN A 1 222 ? -30.882 13.537 44.633 1.00 81.00 222 GLN A O 1
ATOM 1760 N N . LEU A 1 223 ? -32.774 13.266 43.457 1.00 80.56 223 LEU A N 1
ATOM 1761 C CA . LEU A 1 223 ? -32.542 11.852 43.182 1.00 80.56 223 LEU A CA 1
ATOM 1762 C C . LEU A 1 223 ? -31.456 11.671 42.106 1.00 80.56 223 LEU A C 1
ATOM 1764 O O . LEU A 1 223 ? -31.462 12.381 41.096 1.00 80.56 223 LEU A O 1
ATOM 1768 N N . PRO A 1 224 ? -30.542 10.700 42.277 1.00 84.56 224 PRO A N 1
ATOM 1769 C CA . PRO A 1 224 ? -29.512 10.425 41.288 1.00 84.56 224 PRO A CA 1
ATOM 1770 C C . PRO A 1 224 ? -30.131 9.964 39.957 1.00 84.56 224 PRO A C 1
ATOM 1772 O O . PRO A 1 224 ? -31.127 9.229 39.952 1.00 84.56 224 PRO A O 1
ATOM 1775 N N . PRO A 1 225 ? -29.546 10.346 38.807 1.00 88.25 225 PRO A N 1
ATOM 1776 C CA . PRO A 1 225 ? -30.018 9.899 37.504 1.00 88.25 225 PRO A CA 1
ATOM 1777 C C . PRO A 1 225 ? -29.812 8.390 37.333 1.00 88.25 225 PRO A C 1
ATOM 1779 O O . PRO A 1 225 ? -28.866 7.807 37.867 1.00 88.25 225 PRO A O 1
ATOM 1782 N N . LYS A 1 226 ? -30.688 7.755 36.547 1.00 88.81 226 LYS A N 1
ATOM 1783 C CA . LYS A 1 226 ? -30.583 6.325 36.243 1.00 88.81 226 LYS A CA 1
ATOM 1784 C C . LYS A 1 226 ? -29.239 6.020 35.555 1.00 88.81 226 LYS A C 1
ATOM 1786 O O . LYS A 1 226 ? -28.909 6.697 34.580 1.00 88.81 226 LYS A O 1
ATOM 1791 N N . PRO A 1 227 ? -28.500 4.983 35.989 1.00 89.69 227 PRO A N 1
ATOM 1792 C CA . PRO A 1 227 ? -27.270 4.567 35.330 1.00 89.69 227 PRO A CA 1
ATOM 1793 C C . PRO A 1 227 ? -27.504 4.160 33.871 1.00 89.69 227 PRO A C 1
ATOM 1795 O O . PRO A 1 227 ? -28.303 3.264 33.583 1.00 89.69 227 PRO A O 1
ATOM 1798 N N . ASP A 1 228 ? -26.760 4.783 32.963 1.00 87.62 228 ASP A N 1
ATOM 1799 C CA . ASP A 1 228 ? -26.741 4.468 31.534 1.00 87.62 228 ASP A CA 1
ATOM 1800 C C . ASP A 1 228 ? -25.297 4.195 31.092 1.00 87.62 228 ASP A C 1
ATOM 1802 O O . ASP A 1 228 ? -24.554 5.099 30.703 1.00 87.62 228 ASP A O 1
ATOM 1806 N N . LEU A 1 229 ? -24.846 2.945 31.254 1.00 88.94 229 LEU A N 1
ATOM 1807 C CA . LEU A 1 229 ? -23.524 2.536 30.789 1.00 88.94 229 LEU A CA 1
ATOM 1808 C C . LEU A 1 229 ? -23.604 2.188 29.297 1.00 88.94 229 LEU A C 1
ATOM 1810 O O . LEU A 1 229 ? -24.385 1.310 28.925 1.00 88.94 229 LEU A O 1
ATOM 1814 N N . PRO A 1 230 ? -22.751 2.768 28.436 1.00 90.19 230 PRO A N 1
ATOM 1815 C CA . PRO A 1 230 ? -22.776 2.476 27.010 1.00 90.19 230 PRO A CA 1
ATOM 1816 C C . PRO A 1 230 ? -22.392 1.019 26.729 1.00 90.19 230 PRO A C 1
ATOM 1818 O O . PRO A 1 230 ? -21.430 0.494 27.299 1.00 90.19 230 PRO A O 1
ATOM 1821 N N . ALA A 1 231 ? -23.119 0.383 25.810 1.00 89.75 231 ALA A N 1
ATOM 1822 C CA . ALA A 1 231 ? -22.847 -0.988 25.401 1.00 89.75 231 ALA A CA 1
ATOM 1823 C C . ALA A 1 231 ? -21.477 -1.120 24.694 1.00 89.75 231 ALA A C 1
ATOM 1825 O O . ALA A 1 231 ? -21.075 -0.231 23.931 1.00 89.75 231 ALA A O 1
ATOM 1826 N N . PRO A 1 232 ? -20.755 -2.238 24.894 1.00 91.06 232 PRO A N 1
ATOM 1827 C CA . PRO A 1 232 ? -19.524 -2.545 24.177 1.00 91.06 232 PRO A CA 1
ATOM 1828 C C . PRO A 1 232 ? -19.695 -2.497 22.652 1.00 91.06 232 PRO A C 1
ATOM 1830 O O . PRO A 1 232 ? -20.438 -3.281 22.059 1.00 91.06 232 PRO A O 1
ATOM 1833 N N . ALA A 1 233 ? -18.959 -1.599 21.997 1.00 88.56 233 ALA A N 1
ATOM 1834 C CA . ALA A 1 233 ? -18.944 -1.499 20.541 1.00 88.56 233 ALA A CA 1
ATOM 1835 C C . ALA A 1 233 ? -18.190 -2.676 19.899 1.00 88.56 233 ALA A C 1
ATOM 1837 O O . ALA A 1 233 ? -17.144 -3.097 20.403 1.00 88.56 233 ALA A O 1
ATOM 1838 N N . LYS A 1 234 ? -18.665 -3.140 18.736 1.00 88.88 234 LYS A N 1
ATOM 1839 C CA . LYS A 1 234 ? -17.913 -4.072 17.885 1.00 88.88 234 LYS A CA 1
ATOM 1840 C C . LYS A 1 234 ? -16.634 -3.391 17.404 1.00 88.88 234 LYS A C 1
ATOM 1842 O O . LYS A 1 234 ? -16.675 -2.315 16.811 1.00 88.88 234 LYS A O 1
ATOM 1847 N N . ARG A 1 235 ? -15.487 -3.991 17.710 1.00 87.56 235 ARG A N 1
ATOM 1848 C CA . ARG A 1 235 ? -14.169 -3.490 17.307 1.00 87.56 235 ARG A CA 1
ATOM 1849 C C . ARG A 1 235 ? -13.279 -4.670 16.990 1.00 87.56 235 ARG A C 1
ATOM 1851 O O . ARG A 1 235 ? -13.005 -5.478 17.873 1.00 87.56 235 ARG A O 1
ATOM 1858 N N . TYR A 1 236 ? -12.820 -4.742 15.749 1.00 91.06 236 TYR A N 1
ATOM 1859 C CA . TYR A 1 236 ? -11.885 -5.780 15.346 1.00 91.06 236 TYR A CA 1
ATOM 1860 C C . TYR A 1 236 ? -10.491 -5.471 15.903 1.00 91.06 236 TYR A C 1
ATOM 1862 O O . TYR A 1 236 ? -9.912 -4.432 15.576 1.00 91.06 236 TYR A O 1
ATOM 1870 N N . LYS A 1 237 ? -9.933 -6.353 16.738 1.00 89.81 237 LYS A N 1
ATOM 1871 C CA . LYS A 1 237 ? -8.554 -6.218 17.230 1.00 89.81 237 LYS A CA 1
ATOM 1872 C C . LYS A 1 237 ? -7.569 -6.717 16.177 1.00 89.81 237 LYS A C 1
ATOM 1874 O O . LYS A 1 237 ? -7.631 -7.870 15.763 1.00 89.81 237 LYS A O 1
ATOM 1879 N N . TRP A 1 238 ? -6.653 -5.852 15.751 1.00 90.44 238 TRP A N 1
ATOM 1880 C CA . TRP A 1 238 ? -5.669 -6.194 14.726 1.00 90.44 238 TRP A CA 1
ATOM 1881 C C . TRP A 1 238 ? -4.511 -6.981 15.337 1.00 90.44 238 TRP A C 1
ATOM 1883 O O . TRP A 1 238 ? -3.852 -6.508 16.266 1.00 90.44 238 TRP A O 1
ATOM 1893 N N . ASN A 1 239 ? -4.252 -8.165 14.788 1.00 91.38 239 ASN A N 1
ATOM 1894 C CA . ASN A 1 239 ? -3.012 -8.892 15.036 1.00 91.38 239 ASN A CA 1
ATOM 1895 C C . ASN A 1 239 ? -1.877 -8.312 14.173 1.00 91.38 239 ASN A C 1
ATOM 1897 O O . ASN A 1 239 ? -2.101 -7.459 13.307 1.00 91.38 239 ASN A O 1
ATOM 1901 N N . ASP A 1 240 ? -0.652 -8.770 14.407 1.00 91.50 240 ASP A N 1
ATOM 1902 C CA . ASP A 1 240 ? 0.511 -8.211 13.718 1.00 91.50 240 ASP A CA 1
ATOM 1903 C C . ASP A 1 240 ? 0.539 -8.564 12.224 1.00 91.50 240 ASP A C 1
ATOM 1905 O O . ASP A 1 240 ? 0.959 -7.739 11.419 1.00 91.50 240 ASP A O 1
ATOM 1909 N N . ALA A 1 241 ? -0.035 -9.706 11.828 1.00 93.81 241 ALA A N 1
ATOM 1910 C CA . ALA A 1 241 ? -0.195 -10.072 10.419 1.00 93.81 241 ALA A CA 1
ATOM 1911 C C . ALA A 1 241 ? -1.105 -9.089 9.655 1.00 93.81 241 ALA A C 1
ATOM 1913 O O . ALA A 1 241 ? -0.762 -8.646 8.560 1.00 93.81 241 ALA A O 1
ATOM 1914 N N . ILE A 1 242 ? -2.239 -8.692 10.244 1.00 94.19 242 ILE A N 1
ATOM 1915 C CA . ILE A 1 242 ? -3.150 -7.690 9.669 1.00 94.19 242 ILE A CA 1
ATOM 1916 C C . ILE A 1 242 ? -2.458 -6.328 9.592 1.00 94.19 242 ILE A C 1
ATOM 1918 O O . ILE A 1 242 ? -2.554 -5.649 8.570 1.00 94.19 242 ILE A O 1
ATOM 1922 N N . LYS A 1 243 ? -1.743 -5.925 10.650 1.00 92.62 243 LYS A N 1
ATOM 1923 C CA . LYS A 1 243 ? -1.003 -4.654 10.666 1.00 92.62 243 LYS A CA 1
ATOM 1924 C C . LYS A 1 243 ? 0.060 -4.606 9.571 1.00 92.62 243 LYS A C 1
ATOM 1926 O O . LYS A 1 243 ? 0.144 -3.605 8.864 1.00 92.62 243 LYS A O 1
ATOM 1931 N N . GLU A 1 244 ? 0.842 -5.671 9.420 1.00 93.81 244 GLU A N 1
ATOM 1932 C CA . GLU A 1 244 ? 1.882 -5.768 8.396 1.00 93.81 244 GLU A CA 1
ATOM 1933 C C . GLU A 1 244 ? 1.276 -5.750 6.988 1.00 93.81 244 GLU A C 1
ATOM 1935 O O . GLU A 1 244 ? 1.715 -4.977 6.141 1.00 93.81 244 GLU A O 1
ATOM 1940 N N . ASN A 1 245 ? 0.201 -6.505 6.749 1.00 95.69 245 ASN A N 1
ATOM 1941 C CA . ASN A 1 245 ? -0.492 -6.490 5.463 1.00 95.69 245 ASN A CA 1
ATOM 1942 C C . ASN A 1 245 ? -1.015 -5.081 5.113 1.00 95.69 245 ASN A C 1
ATOM 1944 O O . ASN A 1 245 ? -0.743 -4.565 4.027 1.00 95.69 245 ASN A O 1
ATOM 1948 N N . VAL A 1 246 ? -1.700 -4.408 6.047 1.00 94.00 246 VAL A N 1
ATOM 1949 C CA . VAL A 1 246 ? -2.194 -3.036 5.837 1.00 94.00 246 VAL A CA 1
ATOM 1950 C C . VAL A 1 246 ? -1.039 -2.061 5.597 1.00 94.00 246 VAL A C 1
ATOM 1952 O O . VAL A 1 246 ? -1.155 -1.174 4.750 1.00 94.00 246 VAL A O 1
ATOM 1955 N N . TRP A 1 247 ? 0.086 -2.220 6.298 1.00 93.00 247 TRP A N 1
ATOM 1956 C CA . TRP A 1 247 ? 1.284 -1.414 6.067 1.00 93.00 247 TRP A CA 1
ATOM 1957 C C . TRP A 1 247 ? 1.831 -1.586 4.651 1.00 93.00 247 TRP A C 1
ATOM 1959 O O . TRP A 1 247 ? 2.066 -0.590 3.966 1.00 93.00 247 TRP A O 1
ATOM 1969 N N . GLN A 1 248 ? 1.946 -2.825 4.173 1.00 94.44 248 GLN A N 1
ATOM 1970 C CA . GLN A 1 248 ? 2.380 -3.109 2.805 1.00 94.44 248 GLN A CA 1
ATOM 1971 C C . GLN A 1 248 ? 1.445 -2.470 1.773 1.00 94.44 248 GLN A C 1
ATOM 1973 O O . GLN A 1 248 ? 1.913 -1.821 0.839 1.00 94.44 248 GLN A O 1
ATOM 1978 N N . GLN A 1 249 ? 0.124 -2.552 1.971 1.00 94.62 249 GLN A N 1
ATOM 1979 C CA . GLN A 1 249 ? -0.838 -1.881 1.090 1.00 94.62 249 GLN A CA 1
ATOM 1980 C C . GLN A 1 249 ? -0.657 -0.352 1.075 1.00 94.62 249 GLN A C 1
ATOM 1982 O O . GLN A 1 249 ? -0.791 0.290 0.028 1.00 94.62 249 GLN A O 1
ATOM 1987 N N . VAL A 1 250 ? -0.330 0.246 2.225 1.00 92.44 250 VAL A N 1
ATOM 1988 C CA . VAL A 1 250 ? -0.036 1.679 2.341 1.00 92.44 250 VAL A CA 1
ATOM 1989 C C . VAL A 1 250 ? 1.251 2.049 1.595 1.00 92.44 250 VAL A C 1
ATOM 1991 O O . VAL A 1 250 ? 1.256 3.054 0.879 1.00 92.44 250 VAL A O 1
ATOM 1994 N N . CYS A 1 251 ? 2.312 1.247 1.715 1.00 92.44 251 CYS A N 1
ATOM 1995 C CA . CYS A 1 251 ? 3.561 1.434 0.973 1.00 92.44 251 CYS A CA 1
ATOM 1996 C C . CYS A 1 251 ? 3.331 1.389 -0.543 1.00 92.44 251 CYS A C 1
ATOM 1998 O O . CYS A 1 251 ? 3.727 2.320 -1.241 1.00 92.44 251 CYS A O 1
ATOM 2000 N N . LEU A 1 252 ? 2.598 0.385 -1.037 1.00 93.56 252 LEU A N 1
ATOM 2001 C CA . LEU A 1 252 ? 2.267 0.265 -2.462 1.00 93.56 252 LEU A CA 1
ATOM 2002 C C . LEU A 1 252 ? 1.445 1.456 -2.970 1.00 93.56 252 LEU A C 1
ATOM 2004 O O . LEU A 1 252 ? 1.665 1.938 -4.079 1.00 93.56 252 LEU A O 1
ATOM 2008 N N . CYS A 1 253 ? 0.512 1.977 -2.165 1.00 93.19 253 CYS A N 1
ATOM 2009 C CA . CYS A 1 253 ? -0.255 3.169 -2.540 1.00 93.19 253 CYS A CA 1
ATOM 2010 C C . CYS A 1 253 ? 0.622 4.419 -2.660 1.00 93.19 253 CYS A C 1
ATOM 2012 O O . CYS A 1 253 ? 0.404 5.233 -3.561 1.00 93.19 253 CYS A O 1
ATOM 2014 N N . ASN A 1 254 ? 1.593 4.581 -1.761 1.00 92.19 254 ASN A N 1
ATOM 2015 C CA . ASN A 1 254 ? 2.550 5.681 -1.828 1.00 92.19 254 ASN A CA 1
ATOM 2016 C C . ASN A 1 254 ? 3.441 5.556 -3.070 1.00 92.19 254 ASN A C 1
ATOM 2018 O O . ASN A 1 254 ? 3.632 6.531 -3.793 1.00 92.19 254 ASN A O 1
ATOM 2022 N N . GLU A 1 255 ? 3.931 4.352 -3.355 1.00 92.19 255 GLU A N 1
ATOM 2023 C CA . GLU A 1 255 ? 4.756 4.090 -4.531 1.00 92.19 255 GLU A CA 1
ATOM 2024 C C . GLU A 1 255 ? 3.990 4.332 -5.833 1.00 92.19 255 GLU A C 1
ATOM 2026 O O . GLU A 1 255 ? 4.493 5.004 -6.729 1.00 92.19 255 GLU A O 1
ATOM 2031 N N . LEU A 1 256 ? 2.734 3.890 -5.919 1.00 93.69 256 LEU A N 1
ATOM 2032 C CA . LEU A 1 256 ? 1.882 4.139 -7.080 1.00 93.69 256 LEU A CA 1
ATOM 2033 C C . LEU A 1 256 ? 1.648 5.642 -7.302 1.00 93.69 256 LEU A C 1
ATOM 2035 O O . LEU A 1 256 ? 1.647 6.108 -8.444 1.00 93.69 256 LEU A O 1
ATOM 2039 N N . ALA A 1 257 ? 1.497 6.418 -6.223 1.00 93.81 257 ALA A N 1
ATOM 2040 C CA . ALA A 1 257 ? 1.398 7.874 -6.299 1.00 93.81 257 ALA A CA 1
ATOM 2041 C C . ALA A 1 257 ? 2.698 8.505 -6.816 1.00 93.81 257 ALA A C 1
ATOM 2043 O O . ALA A 1 257 ? 2.657 9.358 -7.706 1.00 93.81 257 ALA A O 1
ATOM 2044 N N . ALA A 1 258 ? 3.845 8.081 -6.280 1.00 92.25 258 ALA A N 1
ATOM 2045 C CA . ALA A 1 258 ? 5.161 8.557 -6.692 1.00 92.25 258 ALA A CA 1
ATOM 2046 C C . ALA A 1 258 ? 5.424 8.243 -8.171 1.00 92.25 258 ALA A C 1
ATOM 2048 O O . ALA A 1 258 ? 5.771 9.140 -8.939 1.00 92.25 258 ALA A O 1
ATOM 2049 N N . LEU A 1 259 ? 5.153 7.004 -8.585 1.00 92.88 259 LEU A N 1
ATOM 2050 C CA . LEU A 1 259 ? 5.301 6.523 -9.953 1.00 92.88 259 LEU A CA 1
ATOM 2051 C C . LEU A 1 259 ? 4.413 7.308 -10.932 1.00 92.88 259 LEU A C 1
ATOM 2053 O O . LEU A 1 259 ? 4.881 7.740 -11.985 1.00 92.88 259 LEU A O 1
ATOM 2057 N N . ALA A 1 260 ? 3.143 7.547 -10.584 1.00 92.50 260 ALA A N 1
ATOM 2058 C CA . ALA A 1 260 ? 2.227 8.331 -11.414 1.00 92.50 260 ALA A CA 1
ATOM 2059 C C . ALA A 1 260 ? 2.638 9.806 -11.521 1.00 92.50 260 ALA A C 1
ATOM 2061 O O . ALA A 1 260 ? 2.591 10.386 -12.606 1.00 92.50 260 ALA A O 1
ATOM 2062 N N . ASN A 1 261 ? 3.076 10.412 -10.417 1.00 92.81 261 ASN A N 1
ATOM 2063 C CA . ASN A 1 261 ? 3.533 11.800 -10.406 1.00 92.81 261 ASN A CA 1
ATOM 2064 C C . ASN A 1 261 ? 4.833 11.987 -11.185 1.00 92.81 261 ASN A C 1
ATOM 2066 O O . ASN A 1 261 ? 4.993 12.989 -11.883 1.00 92.81 261 ASN A O 1
ATOM 2070 N N . GLU A 1 262 ? 5.739 11.018 -11.106 1.00 91.31 262 GLU A N 1
ATOM 2071 C CA . GLU A 1 262 ? 6.957 11.023 -11.897 1.00 91.31 262 GLU A CA 1
ATOM 2072 C C . GLU A 1 262 ? 6.651 10.881 -13.393 1.00 91.31 262 GLU A C 1
ATOM 2074 O O . GLU A 1 262 ? 7.119 11.682 -14.206 1.00 91.31 262 GLU A O 1
ATOM 2079 N N . ALA A 1 263 ? 5.814 9.909 -13.761 1.00 90.81 263 ALA A N 1
ATOM 2080 C CA . ALA A 1 263 ? 5.385 9.708 -15.139 1.00 90.81 263 ALA A CA 1
ATOM 2081 C C . ALA A 1 263 ? 4.707 10.962 -15.713 1.00 90.81 263 ALA A C 1
ATOM 2083 O O . ALA A 1 263 ? 5.048 11.383 -16.820 1.00 90.81 263 ALA A O 1
ATOM 2084 N N . HIS A 1 264 ? 3.839 11.611 -14.932 1.00 90.56 264 HIS A N 1
ATOM 2085 C CA . HIS A 1 264 ? 3.204 12.880 -15.290 1.00 90.56 264 HIS A CA 1
ATOM 2086 C C . HIS A 1 264 ? 4.226 14.010 -15.499 1.00 90.56 264 HIS A C 1
ATOM 2088 O O . HIS A 1 264 ? 4.073 14.831 -16.402 1.00 90.56 264 HIS A O 1
ATOM 2094 N N . GLY A 1 265 ? 5.293 14.045 -14.692 1.00 88.88 265 GLY A N 1
ATOM 2095 C CA . 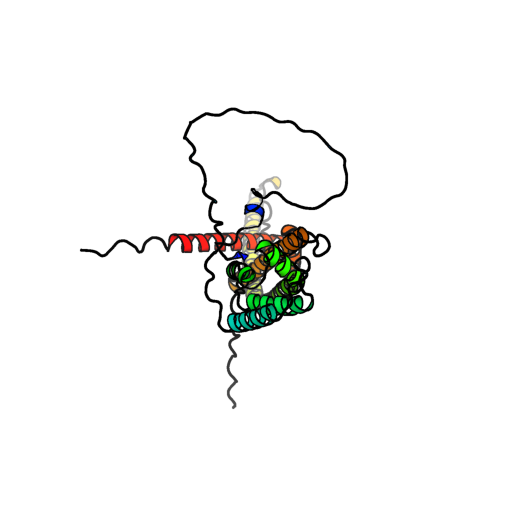GLY A 1 265 ? 6.396 14.994 -14.852 1.00 88.88 265 GLY A CA 1
ATOM 2096 C C . GLY A 1 265 ? 7.195 14.785 -16.144 1.00 88.88 265 GLY A C 1
ATOM 2097 O O . GLY A 1 265 ? 7.740 15.741 -16.696 1.00 88.88 265 GLY A O 1
ATOM 2098 N N . PHE A 1 266 ? 7.255 13.556 -16.663 1.00 86.19 266 PHE A N 1
ATOM 2099 C CA . PHE A 1 266 ? 7.910 13.266 -17.939 1.00 86.19 266 PHE A CA 1
ATOM 2100 C C . PHE A 1 266 ? 7.024 13.494 -19.156 1.00 86.19 266 PHE A C 1
ATOM 2102 O O . PHE A 1 266 ? 7.553 13.851 -20.214 1.00 86.19 266 PHE A O 1
ATOM 2109 N N . ASP A 1 267 ? 5.741 13.174 -19.040 1.00 85.06 267 ASP A N 1
ATOM 2110 C CA . ASP A 1 267 ? 4.733 13.280 -20.086 1.00 85.06 267 ASP A CA 1
ATOM 2111 C C . ASP A 1 267 ? 3.351 13.391 -19.430 1.00 85.06 267 ASP A C 1
ATOM 2113 O O . ASP A 1 267 ? 2.835 12.430 -18.857 1.00 85.06 267 ASP A O 1
ATOM 2117 N N . GLN A 1 268 ? 2.741 14.573 -19.525 1.00 87.06 268 GLN A N 1
ATOM 2118 C CA . GLN A 1 268 ? 1.455 14.854 -18.886 1.00 87.06 268 GLN A CA 1
ATOM 2119 C C . GLN A 1 268 ? 0.313 13.981 -19.427 1.00 87.06 268 GLN A C 1
ATOM 2121 O O . GLN A 1 268 ? -0.679 13.793 -18.725 1.00 87.06 268 GLN A O 1
ATOM 2126 N N . ASN A 1 269 ? 0.460 13.420 -20.635 1.00 87.94 269 ASN A N 1
ATOM 2127 C CA . ASN A 1 269 ? -0.518 12.516 -21.239 1.00 87.94 269 ASN A CA 1
ATOM 2128 C C . ASN A 1 269 ? -0.324 11.053 -20.811 1.00 87.94 269 ASN A C 1
ATOM 2130 O O . ASN A 1 269 ? -1.220 10.235 -21.006 1.00 87.94 269 ASN A O 1
ATOM 2134 N N . LEU A 1 270 ? 0.840 10.699 -20.255 1.00 86.06 270 LEU A N 1
ATOM 2135 C CA . LEU A 1 270 ? 1.159 9.319 -19.879 1.00 86.06 270 LEU A CA 1
ATOM 2136 C C . LEU A 1 270 ? 0.473 8.898 -18.581 1.00 86.06 270 LEU A C 1
ATOM 2138 O O . LEU A 1 270 ? 0.029 7.757 -18.456 1.00 86.06 270 LEU A O 1
ATOM 2142 N N . ALA A 1 271 ? 0.414 9.814 -17.618 1.00 88.62 271 ALA A N 1
ATOM 2143 C CA . ALA A 1 271 ? -0.169 9.580 -16.310 1.00 88.62 271 ALA A CA 1
ATOM 2144 C C . ALA A 1 271 ? -0.869 10.839 -15.811 1.00 88.62 271 ALA A C 1
ATOM 2146 O O . ALA A 1 271 ? -0.385 11.957 -15.996 1.00 88.62 271 ALA A O 1
ATOM 2147 N N . GLN A 1 272 ? -1.989 10.656 -15.118 1.00 88.94 272 GLN A N 1
ATOM 2148 C CA . GLN A 1 272 ? -2.614 11.737 -14.375 1.00 88.94 272 GLN A CA 1
ATOM 2149 C C . GLN A 1 272 ? -1.876 11.937 -13.049 1.00 88.94 272 GLN A C 1
ATOM 2151 O O . GLN A 1 272 ? -1.562 10.972 -12.352 1.00 88.94 272 GLN A O 1
ATOM 2156 N N . LYS A 1 273 ? -1.654 13.200 -12.672 1.00 88.81 273 LYS A N 1
ATOM 2157 C CA . LYS A 1 273 ? -1.121 13.544 -11.353 1.00 88.81 273 LYS A CA 1
ATOM 2158 C C . LYS A 1 273 ? -2.019 12.966 -10.255 1.00 88.81 273 LYS A C 1
ATOM 2160 O O . LYS A 1 273 ? -3.228 13.206 -10.247 1.00 88.81 273 LYS A O 1
ATOM 2165 N N . MET A 1 274 ? -1.427 12.228 -9.322 1.00 89.75 274 MET A N 1
ATOM 2166 C CA . MET A 1 274 ? -2.142 11.548 -8.245 1.00 89.75 274 MET A CA 1
ATOM 2167 C C . MET A 1 274 ? -1.754 12.112 -6.881 1.00 89.75 274 MET A C 1
ATOM 2169 O O . MET A 1 274 ? -0.603 12.451 -6.617 1.00 89.75 274 MET A O 1
ATOM 2173 N N . SER A 1 275 ? -2.738 12.209 -5.989 1.00 92.38 275 SER A N 1
ATOM 2174 C CA . SER A 1 275 ? -2.508 12.566 -4.592 1.00 92.38 275 SER A CA 1
ATOM 2175 C C . SER A 1 275 ? -2.416 11.295 -3.755 1.00 92.38 275 SER A C 1
ATOM 2177 O O . SER A 1 275 ? -3.330 10.470 -3.776 1.00 92.38 275 SER A O 1
ATOM 2179 N N . GLU A 1 276 ? -1.360 11.167 -2.953 1.00 90.00 276 GLU A N 1
ATOM 2180 C CA . GLU A 1 276 ? -1.257 10.101 -1.946 1.00 90.00 276 GLU A CA 1
ATOM 2181 C C . GLU A 1 276 ? -2.483 10.083 -1.027 1.00 90.00 276 GLU A C 1
ATOM 2183 O O . GLU A 1 276 ? -2.996 9.025 -0.672 1.00 90.00 276 GLU A O 1
ATOM 2188 N N . GLN A 1 277 ? -3.011 11.261 -0.684 1.00 88.25 277 GLN A N 1
ATOM 2189 C C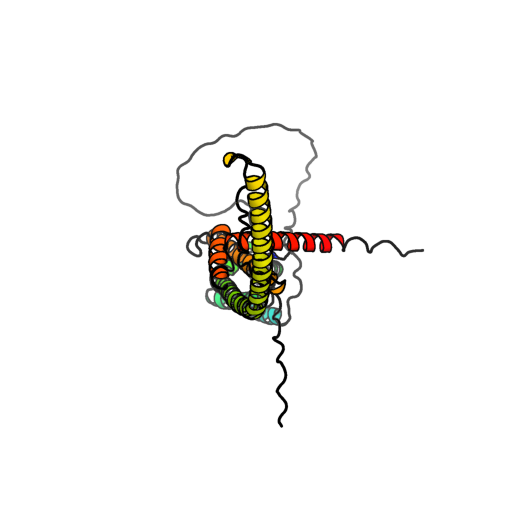A . GLN A 1 277 ? -4.168 11.378 0.191 1.00 88.25 277 GLN A CA 1
ATOM 2190 C C . GLN A 1 277 ? -5.439 10.808 -0.453 1.00 88.25 277 GLN A C 1
ATOM 2192 O O . GLN A 1 277 ? -6.245 10.191 0.245 1.00 88.25 277 GLN A O 1
ATOM 2197 N N . SER A 1 278 ? -5.645 10.998 -1.762 1.00 91.56 278 SER A N 1
ATOM 2198 C CA . SER A 1 278 ? -6.820 10.442 -2.445 1.00 91.56 278 SER A CA 1
ATOM 2199 C C . SER A 1 278 ? -6.702 8.928 -2.616 1.00 91.56 278 SER A C 1
ATOM 2201 O O . SER A 1 278 ? -7.667 8.213 -2.338 1.00 91.56 278 SER A O 1
ATOM 2203 N N . LEU A 1 279 ? -5.515 8.431 -2.978 1.00 92.06 279 LEU A N 1
ATOM 2204 C CA . LEU A 1 279 ? -5.244 6.996 -3.077 1.00 92.06 279 LEU A CA 1
ATOM 2205 C C . LEU A 1 279 ? -5.405 6.303 -1.723 1.00 92.06 279 LEU A C 1
ATOM 2207 O O . LEU A 1 279 ? -6.078 5.280 -1.637 1.00 92.06 279 LEU A O 1
ATOM 2211 N N . ARG A 1 280 ? -4.903 6.909 -0.643 1.00 92.25 280 ARG A N 1
ATOM 2212 C CA . ARG A 1 280 ? -5.044 6.378 0.718 1.00 92.25 280 ARG A CA 1
ATOM 2213 C C . ARG A 1 280 ? -6.498 6.351 1.193 1.00 92.25 280 ARG A C 1
ATOM 2215 O O . ARG A 1 280 ? -6.910 5.388 1.831 1.00 92.25 280 ARG A O 1
ATOM 2222 N N . LYS A 1 281 ? -7.307 7.359 0.847 1.00 92.56 281 LYS A N 1
ATOM 2223 C CA . LYS A 1 281 ? -8.758 7.334 1.116 1.00 92.56 281 LYS A CA 1
ATOM 2224 C C . LYS A 1 281 ? -9.445 6.179 0.385 1.00 92.56 281 LYS A C 1
ATOM 2226 O O . LYS A 1 281 ? -10.240 5.477 1.001 1.00 92.56 281 LYS A O 1
ATOM 2231 N N . SER A 1 282 ? -9.125 5.975 -0.895 1.00 94.06 282 SER A N 1
ATOM 2232 C CA . SER A 1 282 ? -9.654 4.856 -1.687 1.00 94.06 282 SER A CA 1
ATOM 2233 C C . SER A 1 282 ? -9.236 3.505 -1.099 1.00 94.06 282 SER A C 1
ATOM 2235 O O . SER A 1 282 ? -10.075 2.628 -0.903 1.00 94.06 282 SER A O 1
ATOM 2237 N N . LEU A 1 283 ? -7.966 3.372 -0.702 1.00 94.44 283 LEU A N 1
ATOM 2238 C CA . LEU A 1 283 ? -7.450 2.187 -0.023 1.00 94.44 283 LEU A CA 1
ATOM 2239 C C . LEU A 1 283 ? -8.243 1.869 1.249 1.00 94.44 283 LEU A C 1
ATOM 2241 O O . LEU A 1 283 ? -8.672 0.738 1.437 1.00 94.44 283 LEU A O 1
ATOM 2245 N N . TYR A 1 284 ? -8.485 2.858 2.112 1.00 94.94 284 TYR A N 1
ATOM 2246 C CA . TYR A 1 284 ? -9.221 2.631 3.358 1.00 94.94 284 TYR A CA 1
ATOM 2247 C C . TYR A 1 284 ? -10.670 2.203 3.127 1.00 94.94 284 TYR A C 1
ATOM 2249 O O . TYR A 1 284 ? -11.195 1.429 3.921 1.00 94.94 284 TYR A O 1
ATOM 2257 N N . GLN A 1 285 ? -11.308 2.662 2.047 1.00 95.06 285 GLN A N 1
ATOM 2258 C CA . GLN A 1 285 ? -12.633 2.172 1.658 1.00 95.06 285 GLN A CA 1
ATOM 2259 C C . GLN A 1 285 ? -12.578 0.704 1.222 1.00 95.06 285 GLN A C 1
ATOM 2261 O O . GLN A 1 285 ? -13.404 -0.090 1.666 1.00 95.06 285 GLN A O 1
ATOM 2266 N N . LYS A 1 286 ? -11.571 0.321 0.422 1.00 95.31 286 LYS A N 1
ATOM 2267 C CA . LYS A 1 286 ? -11.358 -1.081 0.032 1.00 95.31 286 LYS A CA 1
ATOM 2268 C C . LYS A 1 286 ? -11.108 -1.973 1.248 1.00 95.31 286 LYS A C 1
ATOM 2270 O O . LYS A 1 286 ? -11.772 -2.990 1.386 1.00 95.31 286 LYS A O 1
ATOM 2275 N N . ILE A 1 287 ? -10.211 -1.558 2.147 1.00 95.06 287 ILE A N 1
ATOM 2276 C CA . ILE A 1 287 ? -9.918 -2.273 3.396 1.00 95.06 287 ILE A CA 1
ATOM 2277 C C . ILE A 1 287 ? -11.189 -2.408 4.231 1.00 95.06 287 ILE A C 1
ATOM 2279 O O . ILE A 1 287 ? -11.499 -3.503 4.669 1.00 95.06 287 ILE A O 1
ATOM 2283 N N . MET A 1 288 ? -11.960 -1.335 4.423 1.00 94.69 288 MET A N 1
ATOM 2284 C CA . MET A 1 288 ? -13.211 -1.401 5.184 1.00 94.69 288 MET A CA 1
ATOM 2285 C C . MET A 1 288 ? -14.192 -2.423 4.594 1.00 94.69 288 MET A C 1
ATOM 2287 O O . MET A 1 288 ? -14.813 -3.152 5.358 1.00 94.69 288 MET A O 1
ATOM 2291 N N . GLY A 1 289 ? -14.280 -2.524 3.264 1.00 94.19 289 GLY A N 1
ATOM 2292 C CA . GLY A 1 289 ? -15.118 -3.512 2.577 1.00 94.19 289 GLY A CA 1
ATOM 2293 C C . GLY A 1 289 ? -14.664 -4.970 2.726 1.00 94.19 289 GLY A C 1
ATOM 2294 O O . GLY A 1 289 ? -15.420 -5.874 2.380 1.00 94.19 289 GLY A O 1
ATOM 2295 N N . VAL A 1 290 ? -13.453 -5.217 3.236 1.00 94.69 290 VAL A N 1
ATOM 2296 C CA . VAL A 1 290 ? -12.967 -6.566 3.566 1.00 94.69 290 VAL A CA 1
ATOM 2297 C C . VAL A 1 290 ? -13.494 -7.036 4.924 1.00 94.69 290 VAL A C 1
ATOM 2299 O O . VAL A 1 290 ? -13.687 -8.233 5.123 1.00 94.69 290 VAL A O 1
ATOM 2302 N N . PHE A 1 291 ? -13.743 -6.111 5.853 1.00 93.75 291 PHE A N 1
ATOM 2303 C CA . PHE A 1 291 ? -14.207 -6.442 7.197 1.00 93.75 291 PHE A CA 1
ATOM 2304 C C . PHE A 1 291 ? -15.732 -6.589 7.233 1.00 93.75 291 PHE A C 1
ATOM 2306 O O . PHE A 1 291 ? -16.433 -5.912 6.477 1.00 93.75 291 PHE A O 1
ATOM 2313 N N . PRO A 1 292 ? -16.276 -7.421 8.139 1.00 91.12 292 PRO A N 1
ATOM 2314 C CA . PRO A 1 292 ? -17.717 -7.502 8.309 1.00 91.12 292 PRO A CA 1
ATOM 2315 C C . PRO A 1 292 ? -18.293 -6.169 8.804 1.00 91.12 292 PRO A C 1
ATOM 2317 O O . PRO A 1 292 ? -17.637 -5.392 9.509 1.00 91.12 292 PRO A O 1
ATOM 2320 N N . GLU A 1 293 ? -19.549 -5.912 8.447 1.00 89.19 293 GLU A N 1
ATOM 2321 C CA . GLU A 1 293 ? -20.205 -4.636 8.716 1.00 89.19 293 GLU A CA 1
ATOM 2322 C C . GLU A 1 293 ? -20.207 -4.289 10.217 1.00 89.19 293 GLU A C 1
ATOM 2324 O O . GLU A 1 293 ? -20.472 -5.124 11.087 1.00 89.19 293 GLU A O 1
ATOM 2329 N N . GLY A 1 294 ? -19.872 -3.035 10.529 1.00 87.38 294 GLY A N 1
ATOM 2330 C CA . GLY A 1 294 ? -19.858 -2.507 11.895 1.00 87.38 294 GLY A CA 1
ATOM 2331 C C . GLY A 1 294 ? -18.627 -2.863 12.738 1.00 87.38 294 GLY A C 1
ATOM 2332 O O . GLY A 1 294 ? -18.486 -2.323 13.833 1.00 87.38 294 GLY A O 1
ATOM 2333 N N . TRP A 1 295 ? -17.711 -3.712 12.257 1.00 91.44 295 TRP A N 1
ATOM 2334 C CA . TRP A 1 295 ? -16.485 -4.070 12.991 1.00 91.44 295 TRP A CA 1
ATOM 2335 C C . TRP A 1 295 ? -15.342 -3.070 12.833 1.00 91.44 295 TRP A C 1
ATOM 2337 O O . TRP A 1 295 ? -14.423 -3.028 13.662 1.00 91.44 295 TRP A O 1
ATOM 2347 N N . LEU A 1 296 ? -15.384 -2.282 11.761 1.00 91.62 296 LEU A N 1
ATOM 2348 C CA . LEU A 1 296 ? -14.328 -1.358 11.392 1.00 91.62 296 LEU A CA 1
ATOM 2349 C C . LEU A 1 296 ? -14.908 -0.121 10.705 1.00 91.62 296 LEU A C 1
ATOM 2351 O O . LEU A 1 296 ? -15.932 -0.179 10.032 1.00 91.62 296 LEU A O 1
ATOM 2355 N N . THR A 1 297 ? -14.230 1.012 10.869 1.00 91.75 297 THR A N 1
ATOM 2356 C CA . THR A 1 297 ? -14.528 2.249 10.139 1.00 91.75 297 THR A CA 1
ATOM 2357 C C . THR A 1 297 ? -13.244 2.818 9.555 1.00 91.75 297 THR A C 1
ATOM 2359 O O . THR A 1 297 ? -12.153 2.578 10.080 1.00 91.75 297 THR A O 1
ATOM 2362 N N . THR A 1 298 ? -13.351 3.635 8.510 1.00 90.75 298 THR A N 1
ATOM 2363 C CA . THR A 1 298 ? -12.188 4.309 7.908 1.00 90.75 298 THR A CA 1
ATOM 2364 C C . THR A 1 298 ? -11.418 5.190 8.891 1.00 90.75 298 THR A C 1
ATOM 2366 O O . THR A 1 298 ? -10.195 5.291 8.798 1.00 90.75 298 THR A O 1
ATOM 2369 N N . ASN A 1 299 ? -12.097 5.765 9.888 1.00 90.44 299 ASN A N 1
ATOM 2370 C CA . ASN A 1 299 ? -11.452 6.510 10.968 1.00 90.44 299 ASN A CA 1
ATOM 2371 C C . ASN A 1 299 ? -10.575 5.607 11.845 1.00 90.44 299 ASN A C 1
ATOM 2373 O O . ASN A 1 299 ? -9.467 6.003 12.202 1.00 90.44 299 ASN A O 1
ATOM 2377 N N . LEU A 1 300 ? -11.038 4.394 12.170 1.00 89.12 300 LEU A N 1
ATOM 2378 C CA . LEU A 1 300 ? -10.238 3.418 12.917 1.00 89.12 300 LEU A CA 1
ATOM 2379 C C . LEU A 1 300 ? -9.035 2.953 12.092 1.00 89.12 300 LEU A C 1
ATOM 2381 O O . LEU A 1 300 ? -7.918 3.022 12.592 1.00 89.12 300 LEU A O 1
ATOM 2385 N N . ILE A 1 301 ? -9.239 2.621 10.812 1.00 92.00 301 ILE A N 1
ATOM 2386 C CA . ILE A 1 301 ? -8.154 2.255 9.884 1.00 92.00 301 ILE A CA 1
ATOM 2387 C C . ILE A 1 301 ? -7.096 3.359 9.829 1.00 92.00 301 ILE A C 1
ATOM 2389 O O . ILE A 1 301 ? -5.903 3.090 9.925 1.00 92.00 301 ILE A O 1
ATOM 2393 N N . SER A 1 302 ? -7.514 4.624 9.725 1.00 89.88 302 SER A N 1
ATOM 2394 C CA . SER A 1 302 ? -6.570 5.738 9.688 1.00 89.88 302 SER A CA 1
ATOM 2395 C C . SER A 1 302 ? -5.782 5.905 10.989 1.00 89.88 302 SER A C 1
ATOM 2397 O O . SER A 1 302 ? -4.654 6.397 10.931 1.00 89.88 302 SER A O 1
ATOM 2399 N N . ARG A 1 303 ? -6.360 5.580 12.152 1.00 89.38 303 ARG A N 1
ATOM 2400 C CA . ARG A 1 303 ? -5.654 5.638 13.443 1.00 89.38 303 ARG A CA 1
ATOM 2401 C C . ARG A 1 303 ? -4.651 4.495 13.561 1.00 89.38 303 ARG A C 1
ATOM 2403 O O . ARG A 1 303 ? -3.505 4.755 13.913 1.00 89.38 303 ARG A O 1
ATOM 2410 N N . GLU A 1 304 ? -5.050 3.286 13.181 1.00 88.38 304 GLU A N 1
ATOM 2411 C CA . GLU A 1 304 ? -4.157 2.126 13.138 1.00 88.38 304 GLU A CA 1
ATOM 2412 C C . GLU A 1 304 ? -3.006 2.343 12.151 1.00 88.38 304 GLU A C 1
ATOM 2414 O O . GLU A 1 304 ? -1.848 2.185 12.514 1.00 88.38 304 GLU A O 1
ATOM 2419 N N . GLY A 1 305 ? -3.280 2.843 10.942 1.00 85.56 305 GLY A N 1
ATOM 2420 C CA . GLY A 1 305 ? -2.239 3.159 9.960 1.00 85.56 305 GLY A CA 1
ATOM 2421 C C . GLY A 1 305 ? -1.203 4.170 10.472 1.00 85.56 305 GLY A C 1
ATOM 2422 O O . GLY A 1 305 ? -0.016 4.043 10.172 1.00 85.56 305 GLY A O 1
ATOM 2423 N N . LYS A 1 306 ? -1.619 5.149 11.291 1.00 85.88 306 LYS A N 1
ATOM 2424 C CA . LYS A 1 306 ? -0.683 6.058 11.978 1.00 85.88 306 LYS A CA 1
ATOM 2425 C C . LYS A 1 306 ? 0.141 5.325 13.034 1.00 85.88 306 LYS A C 1
ATOM 2427 O O . LYS A 1 306 ? 1.354 5.496 13.059 1.00 85.88 306 LYS A O 1
ATOM 2432 N N . SER A 1 307 ? -0.495 4.498 13.862 1.00 86.00 307 SER A N 1
ATOM 2433 C CA . SER A 1 307 ? 0.200 3.706 14.881 1.00 86.00 307 SER A CA 1
ATOM 2434 C C . SER A 1 307 ? 1.249 2.778 14.261 1.00 86.00 307 SER A C 1
ATOM 2436 O O . SER A 1 307 ? 2.390 2.755 14.712 1.00 86.00 307 SER A O 1
ATOM 2438 N N . ILE A 1 308 ? 0.906 2.092 13.169 1.00 87.25 308 ILE A N 1
ATOM 2439 C CA . ILE A 1 308 ? 1.828 1.212 12.444 1.00 87.25 308 ILE A CA 1
ATOM 2440 C C . ILE A 1 308 ? 2.998 2.006 11.865 1.00 87.25 308 ILE A C 1
ATOM 2442 O O . ILE A 1 308 ? 4.152 1.628 12.054 1.00 87.25 308 ILE A O 1
ATOM 2446 N N . SER A 1 309 ? 2.723 3.155 11.241 1.00 85.50 309 SER A N 1
ATOM 2447 C CA . SER A 1 309 ? 3.777 4.043 10.743 1.00 85.50 309 SER A CA 1
ATOM 2448 C C . SER A 1 309 ? 4.725 4.507 11.856 1.00 85.50 309 SER A C 1
ATOM 2450 O O . SER A 1 309 ? 5.930 4.611 11.630 1.00 85.50 309 SER A O 1
ATOM 2452 N N . GLU A 1 310 ? 4.210 4.789 13.055 1.00 86.88 310 GLU A N 1
ATOM 2453 C CA . GLU A 1 310 ? 5.031 5.163 14.207 1.00 86.88 310 GLU A CA 1
ATOM 2454 C C . GLU A 1 310 ? 5.867 3.997 14.738 1.00 86.88 310 GLU A C 1
ATOM 2456 O O . GLU A 1 310 ? 7.029 4.217 15.087 1.00 86.88 310 GLU A O 1
ATOM 2461 N N . MET A 1 311 ? 5.311 2.781 14.779 1.00 84.69 311 MET A N 1
ATOM 2462 C CA . MET A 1 311 ? 6.043 1.568 15.160 1.00 84.69 311 MET A CA 1
ATOM 2463 C C . MET A 1 311 ? 7.202 1.308 14.197 1.00 84.69 311 MET A C 1
ATOM 2465 O O . MET A 1 311 ? 8.346 1.258 14.639 1.00 84.69 311 MET A O 1
ATOM 2469 N N . LYS A 1 312 ? 6.945 1.306 12.883 1.00 85.38 312 LYS A N 1
ATOM 2470 C CA . LYS A 1 312 ? 7.987 1.132 11.856 1.00 85.38 312 LYS A CA 1
ATOM 2471 C C . LYS A 1 312 ? 9.065 2.217 11.921 1.00 85.38 312 LYS A C 1
ATOM 2473 O O . LYS A 1 312 ? 10.248 1.944 11.737 1.00 85.38 312 LYS A O 1
ATOM 2478 N N . ARG A 1 313 ? 8.688 3.460 12.245 1.00 85.44 313 ARG A N 1
ATOM 2479 C CA . ARG A 1 313 ? 9.658 4.549 12.456 1.00 85.44 313 ARG A CA 1
ATOM 2480 C C . ARG A 1 313 ? 10.546 4.308 13.681 1.00 85.44 313 ARG A C 1
ATOM 2482 O O . ARG A 1 313 ? 11.715 4.679 13.650 1.00 85.44 313 ARG A O 1
ATOM 2489 N N . LYS A 1 314 ? 10.000 3.754 14.767 1.00 82.94 314 LYS A N 1
ATOM 2490 C CA . LYS A 1 314 ? 10.765 3.425 15.981 1.00 82.94 314 LYS A CA 1
ATOM 2491 C C . LYS A 1 314 ? 11.696 2.238 15.749 1.00 82.94 314 LYS A C 1
ATOM 2493 O O . LYS A 1 314 ? 12.853 2.329 16.133 1.00 82.94 314 LYS A O 1
ATOM 2498 N N . GLU A 1 315 ? 11.222 1.195 15.072 1.00 80.62 315 GLU A N 1
ATOM 2499 C CA . GLU A 1 315 ? 12.042 0.042 14.676 1.00 80.62 315 GLU A CA 1
ATOM 2500 C C . GLU A 1 315 ? 13.244 0.485 13.841 1.00 80.62 315 GLU A C 1
ATOM 2502 O O . GLU A 1 315 ? 14.376 0.166 14.187 1.00 80.62 315 GLU A O 1
ATOM 2507 N N . LYS A 1 316 ? 13.025 1.328 12.820 1.00 78.62 316 LYS A N 1
ATOM 2508 C CA . LYS A 1 316 ? 14.120 1.863 11.999 1.00 78.62 316 LYS A CA 1
ATOM 2509 C C . LYS A 1 316 ? 15.174 2.609 12.826 1.00 78.62 316 LYS A C 1
ATOM 2511 O O . LYS A 1 316 ? 16.358 2.458 12.568 1.00 78.62 316 LYS A O 1
ATOM 2516 N N . LYS A 1 317 ? 14.755 3.399 13.821 1.00 75.25 317 LYS A N 1
ATOM 2517 C CA . LYS A 1 317 ? 15.685 4.109 14.717 1.00 75.25 317 LYS A CA 1
ATOM 2518 C C . LYS A 1 317 ? 16.469 3.173 15.632 1.00 75.25 317 LYS A C 1
ATOM 2520 O O . LYS A 1 317 ? 17.591 3.494 15.982 1.00 75.25 317 LYS A O 1
ATOM 2525 N N . HIS A 1 318 ? 15.866 2.067 16.058 1.00 69.94 318 HIS A N 1
ATOM 2526 C CA . HIS A 1 318 ? 16.540 1.099 16.918 1.00 69.94 318 HIS A CA 1
ATOM 2527 C C . HIS A 1 318 ? 17.592 0.296 16.147 1.00 69.94 318 HIS A C 1
ATOM 2529 O O . HIS A 1 318 ? 18.631 -0.025 16.706 1.00 69.94 318 HIS A O 1
ATOM 2535 N N . VAL A 1 319 ? 17.334 -0.015 14.874 1.00 72.38 319 VAL A N 1
ATOM 2536 C CA . VAL A 1 319 ? 18.330 -0.649 13.995 1.00 72.38 319 VAL A CA 1
ATOM 2537 C C . VAL A 1 319 ? 19.517 0.294 13.773 1.00 72.38 319 VAL A C 1
ATOM 2539 O O . VAL A 1 319 ? 20.644 -0.089 14.041 1.00 72.38 319 VAL A O 1
ATOM 2542 N N . ASP A 1 320 ? 19.249 1.553 13.417 1.00 67.06 320 ASP A N 1
ATOM 2543 C CA . ASP A 1 320 ? 20.273 2.589 13.181 1.00 67.06 320 ASP A CA 1
ATOM 2544 C C . ASP A 1 320 ? 21.111 2.918 14.434 1.00 67.06 320 ASP A C 1
ATOM 2546 O O . ASP A 1 320 ? 22.283 3.255 14.340 1.00 67.06 320 ASP A O 1
ATOM 2550 N N . ALA A 1 321 ? 20.523 2.792 15.628 1.00 68.62 321 ALA A N 1
ATOM 2551 C CA . ALA A 1 321 ? 21.228 2.995 16.894 1.00 68.62 321 ALA A CA 1
ATOM 2552 C C . ALA A 1 321 ? 22.004 1.757 17.381 1.00 68.62 321 ALA A C 1
ATOM 2554 O O . ALA A 1 321 ? 22.854 1.895 18.251 1.00 68.62 321 ALA A O 1
ATOM 2555 N N . GLY A 1 322 ? 21.696 0.561 16.870 1.00 55.31 322 GLY A N 1
ATOM 2556 C CA . GLY A 1 322 ? 22.348 -0.692 17.269 1.00 55.31 322 GLY A CA 1
ATOM 2557 C C . GLY A 1 322 ? 23.579 -1.054 16.437 1.00 55.31 322 GLY A C 1
ATOM 2558 O O . GLY A 1 322 ? 24.273 -2.000 16.780 1.00 55.31 322 GLY A O 1
ATOM 2559 N N . GLU A 1 323 ? 23.853 -0.318 15.359 1.00 52.72 323 GLU A N 1
ATOM 2560 C CA . GLU A 1 323 ? 24.963 -0.571 14.426 1.00 52.72 323 GLU A CA 1
ATOM 2561 C C . GLU A 1 323 ? 26.208 0.298 14.724 1.00 52.72 323 GLU A C 1
ATOM 2563 O O . GLU A 1 323 ? 27.123 0.371 13.909 1.00 52.72 323 GLU A O 1
ATOM 2568 N N . GLY A 1 324 ? 26.242 0.979 15.881 1.00 46.53 324 GLY A N 1
ATOM 2569 C CA . GLY A 1 324 ? 27.267 1.974 16.231 1.00 46.53 324 GLY A CA 1
ATOM 2570 C C . GLY A 1 324 ? 28.202 1.652 17.406 1.00 46.53 324 GLY A C 1
ATOM 2571 O O . GLY A 1 324 ? 29.078 2.470 17.662 1.00 46.53 324 GLY A O 1
ATOM 2572 N N . ASP A 1 325 ? 28.054 0.517 18.099 1.00 46.06 325 ASP A N 1
ATOM 2573 C CA . ASP A 1 325 ? 28.733 0.259 19.390 1.00 46.06 325 ASP A CA 1
ATOM 2574 C C . ASP A 1 325 ? 29.543 -1.065 19.438 1.00 46.06 325 ASP A C 1
ATOM 2576 O O . ASP A 1 325 ? 29.656 -1.670 20.497 1.00 46.06 325 ASP A O 1
ATOM 2580 N N . ASP A 1 326 ? 30.138 -1.519 18.325 1.00 47.25 326 ASP A N 1
ATOM 2581 C CA . ASP A 1 326 ? 31.017 -2.717 18.299 1.00 47.25 326 ASP A CA 1
ATOM 2582 C C . ASP A 1 326 ? 32.432 -2.442 17.723 1.00 47.25 326 ASP A C 1
ATOM 2584 O O . ASP A 1 326 ? 33.064 -3.317 17.133 1.00 47.25 326 ASP A O 1
ATOM 2588 N N . GLU A 1 327 ? 32.980 -1.236 17.915 1.00 49.06 327 GLU A N 1
ATOM 2589 C CA . GLU A 1 327 ? 34.409 -0.961 17.674 1.00 49.06 327 GLU A CA 1
ATOM 2590 C C . GLU A 1 327 ? 35.043 -0.166 18.828 1.00 49.06 327 GLU A C 1
ATOM 2592 O O . GLU A 1 327 ? 35.363 1.004 18.656 1.00 49.06 327 GLU A O 1
ATOM 2597 N N . ASP A 1 328 ? 35.234 -0.781 20.002 1.00 48.91 328 ASP A N 1
ATOM 2598 C CA . ASP A 1 328 ? 36.425 -0.539 20.843 1.00 48.91 328 ASP A CA 1
ATOM 2599 C C . ASP A 1 328 ? 36.504 -1.558 21.994 1.00 48.91 328 ASP A C 1
ATOM 2601 O O . ASP A 1 328 ? 36.098 -1.281 23.117 1.00 48.91 328 ASP A O 1
ATOM 2605 N N . GLU A 1 329 ? 37.023 -2.758 21.733 1.00 47.69 329 GLU A N 1
ATOM 2606 C CA . GLU A 1 329 ? 37.736 -3.507 22.775 1.00 47.69 329 GLU A CA 1
ATOM 2607 C C . GLU A 1 329 ? 38.617 -4.581 22.131 1.00 47.69 329 GLU A C 1
ATOM 2609 O O . GLU A 1 329 ? 38.190 -5.701 21.849 1.00 47.69 329 GLU A O 1
ATOM 2614 N N . GLY A 1 330 ? 39.885 -4.246 21.881 1.00 45.22 330 GLY A N 1
ATOM 2615 C CA . GLY A 1 330 ? 40.853 -5.288 21.559 1.00 45.22 330 GLY A CA 1
ATOM 2616 C C . GLY A 1 330 ? 42.140 -4.854 20.885 1.00 45.22 330 GLY A C 1
ATOM 2617 O O . GLY A 1 330 ? 42.432 -5.371 19.818 1.00 45.22 330 GLY A O 1
ATOM 2618 N N . HIS A 1 331 ? 42.962 -4.025 21.531 1.00 41.50 331 HIS A N 1
ATOM 2619 C CA . HIS A 1 331 ? 44.415 -4.195 21.430 1.00 41.50 331 HIS A CA 1
ATOM 2620 C C . HIS A 1 331 ? 45.094 -3.819 22.751 1.00 41.50 331 HIS A C 1
ATOM 2622 O O . HIS A 1 331 ? 45.262 -2.646 23.081 1.00 41.50 331 HIS A O 1
ATOM 2628 N N . ALA A 1 332 ? 45.452 -4.867 23.496 1.00 39.91 332 ALA A N 1
ATOM 2629 C CA . ALA A 1 332 ? 46.515 -4.859 24.495 1.00 39.91 332 ALA A CA 1
ATOM 2630 C C . ALA A 1 332 ? 47.873 -5.093 23.819 1.00 39.91 332 ALA A C 1
ATOM 2632 O O . ALA A 1 332 ? 47.891 -5.798 22.778 1.00 39.91 332 ALA A O 1
#

Foldseek 3Di:
DDDDDDDDDDPDDDPQLDQVPDPPDDDPVVPPPDDDDDDDDDDDDDDDDDDDDDDDDDDDDDDDDDDDDPPPQQDDADDDDPVLVVLVVVLLVVLVVDDCPPVVDDDPVSLVSLQVSCVVCSSVSNNYVSVLSCVVVRDVDDSVVSVLSNLLSCLVVVLVVLVVVLVVLLVVLLVVQVVCVVVLVVVLVVQQVVVVVVLVVQQVVLVVQVVVCVVVVPDPVPRDDRDDDDRDFQADDDDVSNLVSLLSSLVSLVVSQVSQCSSCVSPVVSHPRDDSVVSLLVSLVSNCVSHPPRHDDSVRSVVSNVVSVVVVVVVVVVVVVVVPPPPDDDDD

pLDDT: mean 76.12, std 23.9, range [25.47, 97.19]